Protein AF-A0A7G1IRM9-F1 (afdb_monomer)

Nearest PDB structures (foldseek):
  6zhh-assembly3_C  TM=5.681E-01  e=2.782E-16  Listeria monocytogenes
  6zhh-assembly7_G  TM=5.652E-01  e=3.485E-16  Listeria monocytogenes
  8iww-assembly1_A  TM=5.773E-01  e=1.079E-14  Homo sapiens
  8d3v-assembly1_A  TM=5.792E-01  e=4.184E-13  Homo sapiens
  9gqo-assembly1_A  TM=5.617E-01  e=8.697E-13  Listeria monocytogenes

InterPro domains:
  IPR001757 P-type ATPase [TIGR01494] (33-143)
  IPR008250 P-type ATPase, A domain superfamily [SSF81653] (65-174)
  IPR023298 P-type ATPase, transmembrane domain superfamily [SSF81665] (2-235)
  IPR059000 P-type ATPase, A domain [PF00122] (62-174)

Sequence (256 aa):
MRILRQFHHPLIYVLLAAGLITAGLREYVDSAVIFGVVVVNAIVGFIQESKAEAALEGLRSMVRTQAKVVRGGHEHTVPSEDLVPGDLVLLESGDKVPADLRLVRVTELHVNESALTGESVPVHKDAVALPEATPVADRCNMVYSGTLVTAGHGAGIAVATGAETELGEIHRLVGAAETLMTPLTAKLAWFSKVLTIAILGLAAVTFAAGLLRRQDAVETFTAAIALAVGAIPEACRPPSPSRWLSVWPEWPSAAR

pLDDT: mean 73.99, std 16.75, range [33.25, 95.81]

Mean predicted aligned error: 15.87 Å

Structure (mmCIF, N/CA/C/O backbone):
data_AF-A0A7G1IRM9-F1
#
_entry.id   AF-A0A7G1IRM9-F1
#
loop_
_atom_site.group_PDB
_atom_site.id
_atom_site.type_symbol
_atom_site.label_atom_id
_atom_site.label_alt_id
_atom_site.label_comp_id
_atom_site.label_asym_id
_atom_site.label_entity_id
_atom_site.label_seq_id
_atom_site.pdbx_PDB_ins_code
_atom_site.Cartn_x
_atom_site.Cartn_y
_atom_site.Cartn_z
_atom_site.occupancy
_atom_site.B_iso_or_equiv
_atom_site.auth_seq_id
_atom_site.auth_comp_id
_atom_site.auth_asym_id
_atom_site.auth_atom_id
_atom_site.pdbx_PDB_model_num
ATOM 1 N N . MET A 1 1 ? -1.494 -2.776 -18.550 1.00 35.75 1 MET A N 1
ATOM 2 C CA . MET A 1 1 ? -1.396 -1.722 -19.594 1.00 35.75 1 MET A CA 1
ATOM 3 C C . MET A 1 1 ? -0.164 -0.793 -19.454 1.00 35.75 1 MET A C 1
ATOM 5 O O . MET A 1 1 ? -0.197 0.316 -19.969 1.00 35.75 1 MET A O 1
ATOM 9 N N . ARG A 1 2 ? 0.956 -1.206 -18.825 1.00 42.34 2 ARG A N 1
ATOM 10 C CA . ARG A 1 2 ? 2.195 -0.385 -18.739 1.00 42.34 2 ARG A CA 1
ATOM 11 C C . ARG A 1 2 ? 3.271 -0.736 -19.775 1.00 42.34 2 ARG A C 1
ATOM 13 O O . ARG A 1 2 ? 4.061 0.133 -20.125 1.00 42.34 2 ARG A O 1
ATOM 20 N N . ILE A 1 3 ? 3.208 -1.936 -20.356 1.00 37.03 3 ILE A N 1
ATOM 21 C CA . ILE A 1 3 ? 4.141 -2.425 -21.387 1.00 37.03 3 ILE A CA 1
ATOM 22 C C . ILE A 1 3 ? 4.177 -1.495 -22.623 1.00 37.03 3 ILE A C 1
ATOM 24 O O . ILE A 1 3 ? 5.237 -1.269 -23.193 1.00 37.03 3 ILE A O 1
ATOM 28 N N . LEU A 1 4 ? 3.065 -0.833 -22.981 1.00 33.25 4 LEU A N 1
ATOM 29 C CA . LEU A 1 4 ? 3.032 0.135 -24.096 1.00 33.25 4 LEU A CA 1
ATOM 30 C C . LEU A 1 4 ? 3.745 1.475 -23.802 1.00 33.25 4 LEU A C 1
ATOM 32 O O . LEU A 1 4 ? 4.136 2.176 -24.736 1.00 33.25 4 LEU A O 1
ATOM 36 N N . ARG A 1 5 ? 3.952 1.851 -22.530 1.00 44.72 5 ARG A N 1
ATOM 37 C CA . ARG A 1 5 ? 4.771 3.031 -22.176 1.00 44.72 5 ARG A CA 1
ATOM 38 C C . ARG A 1 5 ? 6.267 2.722 -22.188 1.00 44.72 5 ARG A C 1
ATOM 40 O O . ARG A 1 5 ? 7.056 3.646 -22.329 1.00 44.72 5 ARG A O 1
ATOM 47 N N . GLN A 1 6 ? 6.663 1.455 -22.110 1.00 42.50 6 GLN A N 1
ATOM 48 C CA . GLN A 1 6 ? 8.065 1.056 -22.241 1.00 42.50 6 GLN A CA 1
ATOM 49 C C . GLN A 1 6 ? 8.548 1.135 -23.698 1.00 42.50 6 GLN A C 1
ATOM 51 O O . GLN A 1 6 ? 9.688 1.509 -23.960 1.00 42.50 6 GLN A O 1
ATOM 56 N N . PHE A 1 7 ? 7.631 0.957 -24.654 1.00 40.28 7 PHE A N 1
ATOM 57 C CA . PHE A 1 7 ? 7.843 1.292 -26.065 1.00 40.28 7 PHE A CA 1
ATOM 58 C C . PHE A 1 7 ? 7.933 2.803 -26.343 1.00 40.28 7 PHE A C 1
ATOM 60 O O . PHE A 1 7 ? 8.100 3.175 -27.492 1.00 40.28 7 PHE A O 1
ATOM 67 N N . HIS A 1 8 ? 7.840 3.693 -25.345 1.00 41.00 8 HIS A N 1
ATOM 68 C CA . HIS A 1 8 ? 8.004 5.145 -25.521 1.00 41.00 8 HIS A CA 1
ATOM 69 C C . HIS A 1 8 ? 9.416 5.652 -25.194 1.00 41.00 8 HIS A C 1
ATOM 71 O O . HIS A 1 8 ? 9.577 6.844 -24.940 1.00 41.00 8 HIS A O 1
ATOM 77 N N . HIS A 1 9 ? 10.457 4.811 -25.217 1.00 55.75 9 HIS A N 1
ATOM 78 C CA . HIS A 1 9 ? 11.809 5.358 -25.342 1.00 55.75 9 HIS A CA 1
ATOM 79 C C . HIS A 1 9 ? 12.015 5.774 -26.807 1.00 55.75 9 HIS A C 1
ATOM 81 O O . HIS A 1 9 ? 12.113 4.895 -27.665 1.00 55.75 9 HIS A O 1
ATOM 87 N N . PRO A 1 10 ? 12.109 7.084 -27.126 1.00 54.41 10 PRO A N 1
ATOM 88 C CA . PRO A 1 10 ? 12.275 7.565 -28.505 1.00 54.41 10 PRO A CA 1
ATOM 89 C C . PRO A 1 10 ? 13.481 6.920 -29.202 1.00 54.41 10 PRO A C 1
ATOM 91 O O . PRO A 1 10 ? 13.523 6.783 -30.418 1.00 54.41 10 PRO A O 1
ATOM 94 N N . LEU A 1 11 ? 14.438 6.469 -28.395 1.00 56.62 11 LEU A N 1
ATOM 95 C CA . LEU A 1 11 ? 15.677 5.832 -28.789 1.00 56.62 11 LEU A CA 1
ATOM 96 C C . LEU A 1 11 ? 15.499 4.463 -29.463 1.00 56.62 11 LEU A C 1
ATOM 98 O O . LEU A 1 11 ? 16.193 4.181 -30.433 1.00 56.62 11 LEU A O 1
ATOM 102 N N . ILE A 1 12 ? 14.542 3.640 -29.010 1.00 66.69 12 ILE A N 1
ATOM 103 C CA . ILE A 1 12 ? 14.263 2.339 -29.641 1.00 66.69 12 ILE A CA 1
ATOM 104 C C . ILE A 1 12 ? 13.734 2.556 -31.059 1.00 66.69 12 ILE A C 1
ATOM 106 O O . ILE A 1 12 ? 14.177 1.874 -31.977 1.00 66.69 12 ILE A O 1
ATOM 110 N N . TYR A 1 13 ? 12.854 3.542 -31.261 1.00 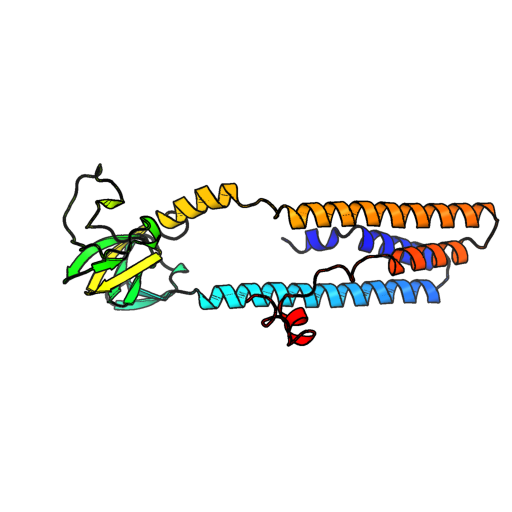64.75 13 TYR A N 1
ATOM 111 C CA . TYR A 1 13 ? 12.361 3.889 -32.596 1.00 64.75 13 TYR A CA 1
ATOM 112 C C . TYR A 1 13 ? 13.461 4.440 -33.500 1.00 64.75 13 TYR A C 1
ATOM 114 O O . TYR A 1 13 ? 13.490 4.097 -34.678 1.00 64.75 13 TYR A O 1
ATOM 122 N N . VAL A 1 14 ? 14.379 5.248 -32.961 1.00 63.47 14 VAL A N 1
ATOM 123 C CA . VAL A 1 14 ? 15.529 5.760 -33.720 1.00 63.47 14 VAL A CA 1
ATOM 124 C C . VAL A 1 14 ? 16.455 4.618 -34.149 1.00 63.47 14 VAL A C 1
ATOM 126 O O . VAL A 1 14 ? 16.832 4.573 -35.317 1.00 63.47 14 VAL A O 1
ATOM 129 N N . LEU A 1 15 ? 16.771 3.660 -33.267 1.00 66.75 15 LEU A N 1
ATOM 130 C CA . LEU A 1 15 ? 17.594 2.501 -33.640 1.00 66.75 15 LEU A CA 1
ATOM 131 C C . LEU A 1 15 ? 16.875 1.537 -34.593 1.00 66.75 15 LEU A C 1
ATOM 133 O O . LEU A 1 15 ? 17.509 1.015 -35.504 1.00 66.75 15 LEU A O 1
ATOM 137 N N . LEU A 1 16 ? 15.570 1.308 -34.423 1.00 70.50 16 LEU A N 1
ATOM 138 C CA . LEU A 1 16 ? 14.778 0.494 -35.354 1.00 70.50 16 LEU A CA 1
ATOM 139 C C . LEU A 1 16 ? 14.727 1.129 -36.746 1.00 70.50 16 LEU A C 1
ATOM 141 O O . LEU A 1 16 ? 14.928 0.435 -37.740 1.00 70.50 16 LEU A O 1
ATOM 145 N N . ALA A 1 17 ? 14.503 2.445 -36.817 1.00 68.00 17 ALA A N 1
ATOM 146 C CA . ALA A 1 17 ? 14.528 3.191 -38.070 1.00 68.00 17 ALA A CA 1
ATOM 147 C C . ALA A 1 17 ? 15.919 3.140 -38.717 1.00 68.00 17 ALA A C 1
ATOM 149 O O . ALA A 1 17 ? 16.023 2.859 -39.908 1.00 68.00 17 ALA A O 1
ATOM 150 N N . ALA A 1 18 ? 16.983 3.332 -37.933 1.00 67.38 18 ALA A N 1
ATOM 151 C CA . ALA A 1 18 ? 18.359 3.208 -38.402 1.00 67.38 18 ALA A CA 1
ATOM 152 C C . ALA A 1 18 ? 18.672 1.806 -38.944 1.00 67.38 18 ALA A C 1
ATOM 154 O O . ALA A 1 18 ? 19.167 1.684 -40.060 1.00 67.38 18 ALA A O 1
ATOM 155 N N . GLY A 1 19 ? 18.314 0.751 -38.208 1.00 69.00 19 GLY A N 1
ATOM 156 C CA . GLY A 1 19 ? 18.512 -0.635 -38.634 1.00 69.00 19 GLY A CA 1
ATOM 157 C C . GLY A 1 19 ? 17.776 -0.973 -39.934 1.00 69.00 19 GLY A C 1
ATOM 158 O O . GLY A 1 19 ? 18.343 -1.659 -40.787 1.00 69.00 19 GLY A O 1
ATOM 159 N N . LEU A 1 20 ? 16.553 -0.452 -40.120 1.00 75.81 20 LEU A N 1
ATOM 160 C CA . LEU A 1 20 ? 15.793 -0.585 -41.371 1.00 75.81 20 LEU A CA 1
ATOM 161 C C . LEU A 1 20 ? 16.452 0.157 -42.543 1.00 75.81 20 LEU A C 1
ATOM 163 O O . LEU A 1 20 ? 16.509 -0.382 -43.648 1.00 75.81 20 LEU A O 1
ATOM 167 N N . ILE A 1 21 ? 16.946 1.377 -42.314 1.00 72.44 21 ILE A N 1
ATOM 168 C CA . ILE A 1 21 ? 17.618 2.185 -43.343 1.00 72.44 21 ILE A CA 1
ATOM 169 C C . ILE A 1 21 ? 18.916 1.495 -43.792 1.00 72.44 21 ILE A C 1
ATOM 171 O O . ILE A 1 21 ? 19.113 1.302 -44.992 1.00 72.44 21 ILE A O 1
ATOM 175 N N . THR A 1 22 ? 19.753 1.035 -42.854 1.00 67.50 22 THR A N 1
ATOM 176 C CA . THR A 1 22 ? 21.006 0.314 -43.151 1.00 67.50 22 THR A CA 1
ATOM 177 C C . THR A 1 22 ? 20.753 -1.031 -43.843 1.00 67.50 22 THR A C 1
ATOM 179 O O . THR A 1 22 ? 21.466 -1.389 -44.779 1.00 67.50 22 THR A O 1
ATOM 182 N N . ALA A 1 23 ? 19.684 -1.751 -43.473 1.00 70.19 23 ALA A N 1
ATOM 183 C CA . ALA A 1 23 ? 19.268 -2.962 -44.187 1.00 70.19 23 ALA A CA 1
ATOM 184 C C . ALA A 1 23 ? 18.885 -2.668 -45.650 1.00 70.19 23 ALA A C 1
ATOM 186 O O . ALA A 1 23 ? 19.238 -3.429 -46.555 1.00 70.19 23 ALA A O 1
ATOM 187 N N . GLY A 1 24 ? 18.194 -1.548 -45.894 1.00 72.06 24 GLY A N 1
ATOM 188 C CA . GLY A 1 24 ? 17.842 -1.079 -47.237 1.00 72.06 24 GLY A CA 1
ATOM 189 C C . GLY A 1 24 ? 19.057 -0.705 -48.095 1.00 72.06 24 GLY A C 1
ATOM 190 O O . GLY A 1 24 ? 19.020 -0.875 -49.312 1.00 72.06 24 GLY A O 1
ATOM 191 N N . LEU A 1 25 ? 20.153 -0.275 -47.462 1.00 71.31 25 LEU A N 1
ATOM 192 C CA . LEU A 1 25 ? 21.438 0.056 -48.095 1.00 71.31 25 LEU A CA 1
ATOM 193 C C . LEU A 1 25 ? 22.302 -1.180 -48.431 1.00 71.31 25 LEU A C 1
ATOM 195 O O . LEU A 1 25 ? 23.394 -1.025 -48.967 1.00 71.31 25 LEU A O 1
ATOM 199 N N . ARG A 1 26 ? 21.806 -2.405 -48.183 1.00 66.62 26 ARG A N 1
ATOM 200 C CA . ARG A 1 26 ? 22.504 -3.697 -48.391 1.00 66.62 26 ARG A CA 1
ATOM 201 C C . ARG A 1 26 ? 23.770 -3.902 -47.548 1.00 66.62 26 ARG A C 1
ATOM 203 O O . ARG A 1 26 ? 24.523 -4.844 -47.793 1.00 66.62 26 ARG A O 1
ATOM 210 N N . GLU A 1 27 ? 23.959 -3.113 -46.498 1.00 67.38 27 GLU A N 1
ATOM 211 C CA . GLU A 1 27 ? 25.002 -3.343 -45.498 1.00 67.38 27 GLU A CA 1
ATOM 212 C C . GLU A 1 27 ? 24.501 -4.296 -44.412 1.00 67.38 27 GLU A C 1
ATOM 214 O O . GLU A 1 27 ? 24.103 -3.918 -43.308 1.00 67.38 27 GLU A O 1
ATOM 219 N N . TYR A 1 28 ? 24.490 -5.584 -44.758 1.00 73.69 28 TYR A N 1
ATOM 220 C CA . TYR A 1 28 ? 23.971 -6.639 -43.887 1.00 73.69 28 TYR A CA 1
ATOM 221 C C . TYR A 1 28 ? 24.755 -6.779 -42.574 1.00 73.69 28 TYR A C 1
ATOM 223 O O . TYR A 1 28 ? 24.170 -7.166 -41.565 1.00 73.69 28 TYR A O 1
ATOM 231 N N . VAL A 1 29 ? 26.053 -6.453 -42.572 1.00 72.31 29 VAL A N 1
ATOM 232 C CA . VAL A 1 29 ? 26.910 -6.538 -41.377 1.00 72.31 29 VAL A CA 1
ATOM 233 C C . VAL A 1 29 ? 26.532 -5.452 -40.368 1.00 72.31 29 VAL A C 1
ATOM 235 O O . VAL A 1 29 ? 26.212 -5.771 -39.225 1.00 72.31 29 VAL A O 1
ATOM 238 N N . ASP A 1 30 ? 26.463 -4.194 -40.798 1.00 63.62 30 ASP A N 1
ATOM 239 C CA . ASP A 1 30 ? 26.144 -3.060 -39.923 1.00 63.62 30 ASP A CA 1
ATOM 240 C C . ASP A 1 30 ? 24.695 -3.113 -39.423 1.00 63.62 30 ASP A C 1
ATOM 242 O O . ASP A 1 30 ? 24.423 -2.876 -38.243 1.00 63.62 30 ASP A O 1
ATOM 246 N N . SER A 1 31 ? 23.756 -3.531 -40.280 1.00 68.94 31 SER A N 1
ATOM 247 C CA . SER A 1 31 ? 22.368 -3.763 -39.868 1.00 68.94 31 SER A CA 1
ATOM 248 C C . SER A 1 31 ? 22.261 -4.870 -38.809 1.00 68.94 31 SER A C 1
ATOM 250 O O . SER A 1 31 ? 21.545 -4.703 -37.818 1.00 68.94 31 SER A O 1
ATOM 252 N N . ALA A 1 32 ? 23.014 -5.968 -38.956 1.00 74.56 32 ALA A N 1
ATOM 253 C CA . ALA A 1 32 ? 23.037 -7.048 -37.970 1.00 74.56 32 ALA A CA 1
ATOM 254 C C . ALA A 1 32 ? 23.608 -6.591 -36.617 1.00 74.56 32 ALA A C 1
ATOM 256 O O . ALA A 1 32 ? 23.077 -6.978 -35.573 1.00 74.56 32 ALA A O 1
ATOM 257 N N . VAL A 1 33 ? 24.634 -5.732 -36.615 1.00 73.44 33 VAL A N 1
ATOM 258 C CA . VAL A 1 33 ? 25.195 -5.147 -35.385 1.00 73.44 33 VAL A CA 1
ATOM 259 C C . VAL A 1 33 ? 24.165 -4.258 -34.682 1.00 73.44 33 VAL A C 1
ATOM 261 O O . VAL A 1 33 ? 23.938 -4.425 -33.482 1.00 73.44 33 VAL A O 1
ATOM 264 N N . ILE A 1 34 ? 23.483 -3.370 -35.414 1.00 71.75 34 ILE A N 1
ATOM 265 C CA . ILE A 1 34 ? 22.449 -2.482 -34.852 1.00 71.75 34 ILE A CA 1
ATOM 266 C C . ILE A 1 34 ? 21.292 -3.299 -34.264 1.00 71.75 34 ILE A C 1
ATOM 268 O O . ILE A 1 34 ? 20.885 -3.066 -33.124 1.00 71.75 34 ILE A O 1
ATOM 272 N N . PHE A 1 35 ? 20.792 -4.297 -34.999 1.00 72.69 35 PHE A N 1
ATOM 273 C CA . PHE A 1 35 ? 19.746 -5.192 -34.498 1.00 72.69 35 PHE A CA 1
ATOM 274 C C . PHE A 1 35 ? 20.196 -5.975 -33.260 1.00 72.69 35 PHE A C 1
ATOM 276 O O . PHE A 1 35 ? 19.425 -6.104 -32.308 1.00 72.69 35 PHE A O 1
ATOM 283 N N . GLY A 1 36 ? 21.444 -6.450 -33.235 1.00 75.75 36 GLY A N 1
ATOM 284 C CA . GLY A 1 36 ? 22.023 -7.131 -32.079 1.00 75.75 36 GLY A CA 1
ATOM 285 C C . GLY A 1 36 ? 22.013 -6.260 -30.823 1.00 75.75 36 GLY A C 1
ATOM 286 O O . GLY A 1 36 ? 21.547 -6.702 -29.772 1.00 75.75 36 GLY A O 1
ATOM 287 N N . VAL A 1 37 ? 22.445 -5.000 -30.935 1.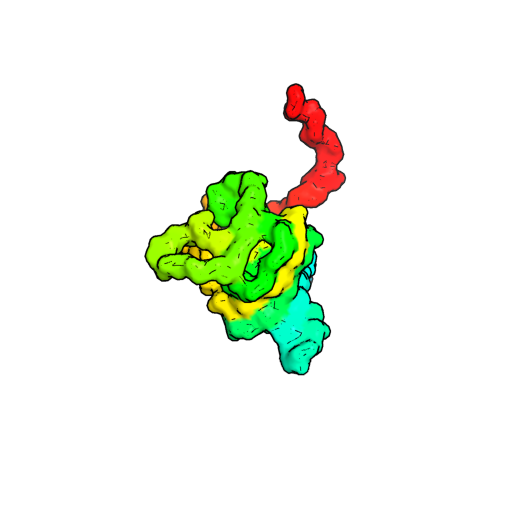00 72.38 37 VAL A N 1
ATOM 288 C CA . VAL A 1 37 ? 22.430 -4.039 -29.819 1.00 72.38 37 VAL A CA 1
ATOM 289 C C . VAL A 1 37 ? 21.004 -3.782 -29.321 1.00 72.38 37 VAL A C 1
ATOM 291 O O . VAL A 1 37 ? 20.772 -3.789 -28.113 1.00 72.38 37 VAL A O 1
ATOM 294 N N . VAL A 1 38 ? 20.030 -3.620 -30.225 1.00 72.38 38 VAL A N 1
ATOM 295 C CA . VAL A 1 38 ? 18.614 -3.433 -29.853 1.00 72.38 38 VAL A CA 1
ATOM 296 C C . VAL A 1 38 ? 18.081 -4.630 -29.070 1.00 72.38 38 VAL A C 1
ATOM 298 O O . VAL A 1 38 ? 17.439 -4.446 -28.037 1.00 72.38 38 VAL A O 1
ATOM 301 N N . VAL A 1 39 ? 18.361 -5.852 -29.528 1.00 75.31 39 VAL A N 1
ATOM 302 C CA . VAL A 1 39 ? 17.910 -7.078 -28.856 1.00 75.31 39 VAL A CA 1
ATOM 303 C C . VAL A 1 39 ? 18.543 -7.210 -27.472 1.00 75.31 39 VAL A C 1
ATOM 305 O O . VAL A 1 39 ? 17.832 -7.475 -26.503 1.00 75.31 39 VAL A O 1
ATOM 308 N N . VAL A 1 40 ? 19.852 -6.972 -27.347 1.00 75.25 40 VAL A N 1
ATOM 309 C CA . VAL A 1 40 ? 20.545 -7.013 -26.051 1.00 75.25 40 VAL A CA 1
ATOM 310 C C . VAL A 1 40 ? 19.963 -5.974 -25.091 1.00 75.25 40 VAL A C 1
ATOM 312 O O . VAL A 1 40 ? 19.620 -6.321 -23.960 1.00 75.25 40 VAL A O 1
ATOM 315 N N . ASN A 1 41 ? 19.768 -4.732 -25.542 1.00 68.94 41 ASN A N 1
ATOM 316 C CA . ASN A 1 41 ? 19.179 -3.677 -24.715 1.00 68.94 41 ASN A CA 1
ATOM 317 C C . ASN A 1 41 ? 17.734 -3.993 -24.310 1.00 68.94 41 ASN A C 1
ATOM 319 O O . ASN A 1 41 ? 17.358 -3.744 -23.166 1.00 68.94 41 ASN A O 1
ATOM 323 N N . ALA A 1 42 ? 16.934 -4.591 -25.197 1.00 67.75 42 ALA A N 1
ATOM 324 C CA . ALA A 1 42 ? 15.575 -5.019 -24.876 1.00 67.75 42 ALA A CA 1
ATOM 325 C C . ALA A 1 42 ? 15.558 -6.114 -23.796 1.00 67.75 42 ALA A C 1
ATOM 327 O O . ALA A 1 42 ? 14.782 -6.025 -22.845 1.00 67.75 42 ALA A O 1
ATOM 328 N N . ILE A 1 43 ? 16.443 -7.112 -23.897 1.00 71.50 43 ILE A N 1
ATOM 329 C CA . ILE A 1 43 ? 16.569 -8.192 -22.906 1.00 71.50 43 ILE A CA 1
ATOM 330 C C . ILE A 1 43 ? 17.029 -7.635 -21.556 1.00 71.50 43 ILE A C 1
ATOM 332 O O . ILE A 1 43 ? 16.433 -7.931 -20.520 1.00 71.50 43 ILE A O 1
ATOM 336 N N . VAL A 1 44 ? 18.075 -6.805 -21.555 1.00 67.75 44 VAL A N 1
ATOM 337 C CA . VAL A 1 44 ? 18.593 -6.167 -20.338 1.00 67.75 44 VAL A CA 1
ATOM 338 C C . VAL A 1 44 ? 17.524 -5.279 -19.700 1.00 67.75 44 VAL A C 1
ATOM 340 O O . VAL A 1 44 ? 17.327 -5.349 -18.486 1.00 67.75 44 VAL A O 1
ATOM 343 N N . GLY A 1 45 ? 16.798 -4.498 -20.503 1.00 66.25 45 GLY A N 1
ATOM 344 C CA . GLY A 1 45 ? 15.682 -3.668 -20.052 1.00 66.25 45 GLY A CA 1
ATOM 345 C C . GLY A 1 45 ? 14.569 -4.491 -19.407 1.00 66.25 45 GLY A C 1
ATOM 346 O O . GLY A 1 45 ? 14.149 -4.177 -18.295 1.00 66.25 45 GLY A O 1
ATOM 347 N N . PHE A 1 46 ? 14.163 -5.590 -20.047 1.00 68.31 46 PHE A N 1
ATOM 348 C CA . PHE A 1 46 ? 13.146 -6.502 -19.522 1.00 68.31 46 PHE A CA 1
ATOM 349 C C . PHE A 1 46 ? 13.560 -7.116 -18.176 1.00 68.31 46 PHE A C 1
ATOM 351 O O . PHE A 1 46 ? 12.803 -7.062 -17.209 1.00 68.31 46 PHE A O 1
ATOM 358 N N . ILE A 1 47 ? 14.794 -7.623 -18.068 1.00 68.62 47 ILE A N 1
ATOM 359 C CA . ILE A 1 47 ? 15.309 -8.213 -16.820 1.00 68.62 47 ILE A CA 1
ATOM 360 C C . ILE A 1 47 ? 15.389 -7.166 -15.697 1.00 68.62 47 ILE A C 1
ATOM 362 O O . ILE A 1 47 ? 15.117 -7.484 -14.536 1.00 68.62 47 ILE A O 1
ATOM 366 N N . GLN A 1 48 ? 15.784 -5.928 -16.010 1.00 61.28 48 GLN A N 1
ATOM 367 C CA . GLN A 1 48 ? 15.845 -4.844 -15.024 1.00 61.28 48 GLN A CA 1
ATOM 368 C C . GLN A 1 48 ? 14.453 -4.460 -14.505 1.00 61.28 48 GLN A C 1
ATOM 370 O O . GLN A 1 48 ? 14.307 -4.220 -13.307 1.00 61.28 48 GLN A O 1
ATOM 375 N N . GLU A 1 49 ? 13.441 -4.445 -15.374 1.00 64.06 49 GLU A N 1
ATOM 376 C CA . GLU A 1 49 ? 12.058 -4.130 -14.999 1.00 64.06 49 GLU A CA 1
ATOM 377 C C . GLU A 1 49 ? 11.465 -5.208 -14.087 1.00 64.06 49 GLU A C 1
ATOM 379 O O . GLU A 1 49 ? 10.980 -4.901 -12.998 1.00 64.06 49 GLU A O 1
ATOM 384 N N . SER A 1 50 ? 11.593 -6.485 -14.467 1.00 65.38 50 SER A N 1
ATOM 385 C CA . SER A 1 50 ? 11.045 -7.595 -13.679 1.00 65.38 50 SER A CA 1
ATOM 386 C C . SER A 1 50 ? 11.650 -7.672 -12.276 1.00 65.38 50 SER A C 1
ATOM 388 O O . SER A 1 50 ? 10.961 -8.016 -11.319 1.00 65.38 50 SER A O 1
ATOM 390 N N . LYS A 1 51 ? 12.932 -7.313 -12.116 1.00 64.31 51 LYS A N 1
ATOM 391 C CA . LYS A 1 51 ? 13.575 -7.240 -10.794 1.00 64.31 51 LYS A CA 1
ATOM 392 C C . LYS A 1 51 ? 13.023 -6.103 -9.935 1.00 64.31 51 LYS A C 1
ATOM 394 O O . LYS A 1 51 ? 12.883 -6.283 -8.728 1.00 64.31 51 LYS A O 1
ATOM 399 N N . ALA A 1 52 ? 12.719 -4.953 -10.537 1.00 58.19 52 ALA A N 1
ATOM 400 C CA . ALA A 1 52 ? 12.120 -3.830 -9.823 1.00 58.19 52 ALA A CA 1
ATOM 401 C C . ALA A 1 52 ? 10.692 -4.163 -9.361 1.00 58.19 52 ALA A C 1
ATOM 403 O O . ALA A 1 52 ? 10.346 -3.893 -8.212 1.00 58.19 52 ALA A O 1
ATOM 404 N N . GLU A 1 53 ? 9.894 -4.811 -10.214 1.00 66.50 53 GLU A N 1
ATOM 405 C CA . GLU A 1 53 ? 8.551 -5.277 -9.848 1.00 66.50 53 GLU A CA 1
ATOM 406 C C . GLU A 1 53 ? 8.592 -6.358 -8.758 1.00 66.50 53 GLU A C 1
ATOM 408 O O . GLU A 1 53 ? 7.866 -6.251 -7.772 1.00 66.50 53 GLU A O 1
ATOM 413 N N . ALA A 1 54 ? 9.490 -7.343 -8.863 1.00 66.19 54 ALA A N 1
ATOM 414 C CA . ALA A 1 54 ? 9.635 -8.393 -7.852 1.00 66.19 54 ALA A CA 1
ATOM 415 C C . ALA A 1 54 ? 10.059 -7.843 -6.477 1.00 66.19 54 ALA A C 1
ATOM 417 O O . ALA A 1 54 ? 9.579 -8.314 -5.447 1.00 66.19 54 ALA A O 1
ATOM 418 N N . ALA A 1 55 ? 10.927 -6.826 -6.446 1.00 57.81 55 ALA A N 1
ATOM 419 C CA . ALA A 1 55 ? 11.320 -6.167 -5.202 1.00 57.81 55 ALA A CA 1
ATOM 420 C C . ALA A 1 55 ? 10.145 -5.414 -4.552 1.00 57.81 55 ALA A C 1
ATOM 422 O O . ALA A 1 55 ? 9.979 -5.464 -3.333 1.00 57.81 55 ALA A O 1
ATOM 423 N N . LEU A 1 56 ? 9.308 -4.752 -5.357 1.00 62.81 56 LEU A N 1
ATOM 424 C CA . LEU A 1 56 ? 8.100 -4.078 -4.876 1.00 62.81 56 LEU A CA 1
ATOM 425 C C . LEU A 1 56 ? 7.052 -5.072 -4.363 1.00 62.81 56 LEU A C 1
ATOM 427 O O . LEU A 1 56 ? 6.422 -4.818 -3.338 1.00 62.81 56 LEU A O 1
ATOM 431 N N . GLU A 1 57 ? 6.888 -6.213 -5.030 1.00 65.12 57 GLU A N 1
ATOM 432 C CA . GLU A 1 57 ? 5.948 -7.251 -4.602 1.00 65.12 57 GLU A CA 1
ATOM 433 C C . GLU A 1 57 ? 6.417 -7.960 -3.320 1.00 65.12 57 GLU A C 1
ATOM 435 O O . GLU A 1 57 ? 5.621 -8.202 -2.415 1.00 65.12 57 GLU A O 1
ATOM 440 N N . GLY A 1 58 ? 7.725 -8.204 -3.175 1.00 56.84 58 GLY A N 1
ATOM 441 C CA . GLY A 1 58 ? 8.312 -8.722 -1.934 1.00 56.84 58 GLY A CA 1
ATOM 442 C C . GLY A 1 58 ? 8.150 -7.770 -0.743 1.00 56.84 58 GLY A C 1
ATOM 443 O O . GLY A 1 58 ? 7.919 -8.210 0.379 1.00 56.84 58 GLY A O 1
ATOM 444 N N . LEU A 1 59 ? 8.206 -6.455 -0.978 1.00 55.50 59 LEU A N 1
ATOM 445 C CA . LEU A 1 59 ? 7.884 -5.460 0.049 1.00 55.50 59 LEU A CA 1
ATOM 446 C C . LEU A 1 59 ? 6.395 -5.485 0.422 1.00 55.50 59 LEU A C 1
ATOM 448 O O . LEU A 1 59 ? 6.066 -5.377 1.599 1.00 55.50 59 LEU A O 1
ATOM 452 N N . ARG A 1 60 ? 5.494 -5.667 -0.551 1.00 54.91 60 ARG A N 1
ATOM 453 C CA . ARG A 1 60 ? 4.043 -5.763 -0.307 1.00 54.91 60 ARG A CA 1
ATOM 454 C C . ARG A 1 60 ? 3.654 -7.013 0.475 1.00 54.91 60 ARG A C 1
ATOM 456 O O . ARG A 1 60 ? 2.807 -6.932 1.361 1.00 54.91 60 ARG A O 1
ATOM 463 N N . SER A 1 61 ? 4.268 -8.158 0.182 1.00 49.66 61 SER A N 1
ATOM 464 C CA . SER A 1 61 ? 3.945 -9.421 0.857 1.00 49.66 61 SER A CA 1
ATOM 465 C C . SER A 1 61 ? 4.353 -9.431 2.334 1.00 49.66 61 SER A C 1
ATOM 467 O O . SER A 1 61 ? 3.649 -10.031 3.142 1.00 49.66 61 SER A O 1
ATOM 469 N N . MET A 1 62 ? 5.403 -8.691 2.714 1.00 47.22 62 MET A N 1
ATOM 470 C CA . MET A 1 62 ? 5.801 -8.498 4.118 1.00 47.22 62 MET A CA 1
ATOM 471 C C . MET A 1 62 ? 4.817 -7.642 4.940 1.00 47.22 62 MET A C 1
ATOM 473 O O . MET A 1 62 ? 4.929 -7.605 6.162 1.00 47.22 62 MET A O 1
ATOM 477 N N . VAL A 1 63 ? 3.850 -6.971 4.301 1.00 53.53 63 VAL A N 1
ATOM 478 C CA . VAL A 1 63 ? 2.846 -6.102 4.953 1.00 53.53 63 VAL A CA 1
ATOM 479 C C . VAL A 1 63 ? 1.453 -6.756 4.975 1.00 53.53 63 VAL A C 1
ATOM 481 O O . VAL A 1 63 ? 0.476 -6.138 5.393 1.00 53.53 63 VAL A O 1
ATOM 484 N N . ARG A 1 64 ? 1.324 -8.023 4.551 1.00 58.09 64 ARG A N 1
ATOM 485 C CA . ARG A 1 64 ? 0.044 -8.746 4.604 1.00 58.09 64 ARG A CA 1
ATOM 486 C C . ARG A 1 64 ? -0.321 -9.083 6.050 1.00 58.09 64 ARG A C 1
ATOM 488 O O . ARG A 1 64 ? 0.095 -10.105 6.590 1.00 58.09 64 ARG A O 1
ATOM 495 N N . THR A 1 65 ? -1.128 -8.221 6.655 1.00 73.62 65 THR A N 1
ATOM 496 C CA . THR A 1 65 ? -1.816 -8.505 7.914 1.00 73.62 65 THR A CA 1
ATOM 497 C C . THR A 1 65 ? -2.817 -9.650 7.688 1.00 73.62 65 THR A C 1
ATOM 499 O O . THR A 1 65 ? -3.437 -9.765 6.625 1.00 73.62 65 THR A O 1
ATOM 502 N N . GLN A 1 66 ? -2.921 -10.551 8.662 1.00 85.06 66 GLN A N 1
ATOM 503 C CA . GLN A 1 66 ? -3.929 -11.612 8.705 1.00 85.06 66 GLN A CA 1
ATOM 504 C C . GLN A 1 66 ? -5.038 -11.174 9.659 1.00 85.06 66 GLN A C 1
ATOM 506 O O . GLN A 1 66 ? -4.764 -10.491 10.643 1.00 85.06 66 GLN A O 1
ATOM 511 N N . ALA A 1 67 ? -6.274 -11.572 9.384 1.00 89.94 67 ALA A N 1
ATOM 512 C CA . ALA A 1 67 ? -7.419 -11.270 10.228 1.00 89.94 67 ALA A CA 1
ATOM 513 C C . ALA A 1 67 ? -8.191 -12.542 10.568 1.00 89.94 67 ALA A C 1
ATOM 515 O O . ALA A 1 67 ? -8.439 -13.383 9.702 1.00 89.94 67 ALA A O 1
ATOM 516 N N . LYS A 1 68 ? -8.602 -12.665 11.829 1.00 93.19 68 LYS A N 1
ATOM 517 C CA . LYS A 1 68 ? -9.507 -13.723 12.280 1.00 93.19 68 LYS A CA 1
ATOM 518 C C . LYS A 1 68 ? -10.943 -13.240 12.115 1.00 93.19 68 LYS A C 1
ATOM 520 O O . LYS A 1 68 ? -11.321 -12.222 12.691 1.00 93.19 68 LYS A O 1
ATOM 525 N N . VAL A 1 69 ? -11.741 -13.957 11.333 1.00 94.94 69 VAL A N 1
ATOM 526 C CA . VAL A 1 69 ? -13.148 -13.632 11.067 1.00 94.94 69 VAL A CA 1
ATOM 527 C C . VAL A 1 69 ? -14.049 -14.824 11.349 1.00 94.94 69 VAL A C 1
ATOM 529 O O . VAL A 1 69 ? -13.640 -15.973 11.203 1.00 94.94 69 VAL A O 1
ATOM 532 N N . VAL A 1 70 ? -15.298 -14.564 11.719 1.00 93.19 70 VAL A N 1
ATOM 533 C CA . VAL A 1 70 ? -16.321 -15.595 11.904 1.00 93.19 70 VAL A CA 1
ATOM 534 C C . VAL A 1 70 ? -17.298 -15.529 10.738 1.00 93.19 70 VAL A C 1
ATOM 536 O O . VAL A 1 70 ? -18.065 -14.576 10.609 1.00 93.19 70 VAL A O 1
ATOM 539 N N . ARG A 1 71 ? -17.293 -16.560 9.890 1.00 92.56 71 ARG A N 1
ATOM 540 C CA . ARG A 1 71 ? -18.207 -16.704 8.746 1.00 92.56 71 ARG A CA 1
ATOM 541 C C . ARG A 1 71 ? -18.905 -18.057 8.849 1.00 92.56 71 ARG A C 1
ATOM 543 O O . ARG A 1 71 ? -18.270 -19.069 9.117 1.00 92.56 71 ARG A O 1
ATOM 550 N N . GLY A 1 72 ? -20.231 -18.084 8.705 1.00 87.06 72 GLY A N 1
ATOM 551 C CA . GLY A 1 72 ? -21.005 -19.330 8.831 1.00 87.06 72 GLY A CA 1
ATOM 552 C C . GLY A 1 72 ? -20.907 -20.012 10.207 1.00 87.06 72 GLY A C 1
ATOM 553 O O . GLY A 1 72 ? -21.099 -21.219 10.296 1.00 87.06 72 GLY A O 1
ATOM 554 N N . GLY A 1 73 ? -20.586 -19.259 11.267 1.00 89.38 73 GLY A N 1
ATOM 555 C CA . GLY A 1 73 ? -20.440 -19.778 12.634 1.00 89.38 73 GLY A CA 1
ATOM 556 C C . GLY A 1 73 ? -19.084 -20.418 12.953 1.00 89.38 73 GLY A C 1
ATOM 557 O O . GLY A 1 73 ? -18.891 -20.864 14.081 1.00 89.38 73 GLY A O 1
ATOM 558 N N . HIS A 1 74 ? -18.145 -20.435 12.005 1.00 91.50 74 HIS A N 1
ATOM 559 C CA . HIS A 1 74 ? -16.793 -20.954 12.200 1.00 91.50 74 HIS A CA 1
ATOM 560 C C . HIS A 1 74 ? -15.745 -19.845 12.087 1.00 91.50 74 HIS A C 1
ATOM 562 O O . HIS A 1 74 ? -15.924 -18.876 11.346 1.00 91.50 74 HIS A O 1
ATOM 568 N N . GLU A 1 75 ? -14.653 -19.993 12.837 1.00 92.81 75 GLU A N 1
ATOM 569 C CA . GLU A 1 75 ? -13.497 -19.102 12.766 1.00 92.81 75 GLU A CA 1
ATOM 570 C C . GLU A 1 75 ? -12.644 -19.421 11.535 1.00 92.81 75 GLU A C 1
ATOM 572 O O . GLU A 1 75 ? -12.294 -20.573 11.271 1.00 92.81 75 GLU A O 1
ATOM 577 N N . HIS A 1 76 ? -12.290 -18.378 10.794 1.00 92.19 76 HIS A N 1
ATOM 578 C CA . HIS A 1 76 ? -11.440 -18.427 9.617 1.00 92.19 76 HIS A CA 1
ATOM 579 C C . HIS A 1 76 ? -10.348 -17.366 9.734 1.00 92.19 76 HIS A C 1
ATOM 581 O O . HIS A 1 76 ? -10.624 -16.217 10.073 1.00 92.19 76 HIS A O 1
ATOM 587 N N . THR A 1 77 ? -9.115 -17.727 9.390 1.00 91.56 77 THR A N 1
ATOM 588 C CA . THR A 1 77 ? -8.039 -16.750 9.195 1.00 91.56 77 THR A CA 1
ATOM 589 C C . THR A 1 77 ? -7.993 -16.384 7.721 1.00 91.56 77 THR A C 1
ATOM 591 O O . THR A 1 77 ? -7.749 -17.250 6.879 1.00 91.56 77 THR A O 1
ATOM 594 N N . VAL A 1 78 ? -8.255 -15.118 7.410 1.00 90.75 78 VAL A N 1
ATOM 595 C CA . VAL A 1 78 ? -8.255 -14.591 6.043 1.00 90.75 78 VAL A CA 1
ATOM 596 C C . VAL A 1 78 ? -7.244 -13.449 5.910 1.00 90.75 78 VAL A C 1
ATOM 598 O O . VAL A 1 78 ? -6.997 -12.724 6.880 1.00 90.75 78 VAL A O 1
ATOM 601 N N . PRO A 1 79 ? -6.655 -13.250 4.721 1.00 89.12 79 PRO A N 1
ATOM 602 C CA . PRO A 1 79 ? -5.888 -12.045 4.426 1.00 89.12 79 PRO A CA 1
ATOM 603 C C . PRO A 1 79 ? -6.714 -10.780 4.689 1.00 89.12 79 PRO A C 1
ATOM 605 O O . PRO A 1 79 ? -7.906 -10.745 4.385 1.00 89.12 79 PRO A O 1
ATOM 608 N N . SER A 1 80 ? -6.088 -9.711 5.197 1.00 85.88 80 SER A N 1
ATOM 609 C CA . SER A 1 80 ? -6.803 -8.450 5.463 1.00 85.88 80 SER A CA 1
ATOM 610 C C . SER A 1 80 ? -7.464 -7.826 4.222 1.00 85.88 80 SER A C 1
ATOM 612 O O . SER A 1 80 ? -8.421 -7.071 4.347 1.00 85.88 80 SER A O 1
ATOM 614 N N . GLU A 1 81 ? -6.961 -8.152 3.028 1.00 85.12 81 GLU A N 1
ATOM 615 C CA . GLU A 1 81 ? -7.498 -7.717 1.730 1.00 85.12 81 GLU A CA 1
ATOM 616 C C . GLU A 1 81 ? -8.837 -8.377 1.354 1.00 85.12 81 GLU A C 1
ATOM 618 O O . GLU A 1 81 ? -9.591 -7.801 0.575 1.00 85.12 81 GLU A O 1
ATOM 623 N N . ASP A 1 82 ? -9.160 -9.530 1.946 1.00 88.81 82 ASP A N 1
ATOM 624 C CA . ASP A 1 82 ? -10.386 -10.290 1.665 1.00 88.81 82 ASP A CA 1
ATOM 625 C C . ASP A 1 82 ? -11.529 -9.966 2.649 1.00 88.81 82 ASP A C 1
ATOM 627 O O . ASP A 1 82 ? -12.580 -10.624 2.633 1.00 88.81 82 ASP A O 1
ATOM 631 N N . LEU A 1 83 ? -11.334 -8.980 3.538 1.00 90.56 83 LEU A N 1
ATOM 632 C CA . LEU A 1 83 ? -12.400 -8.488 4.410 1.00 90.56 83 LEU A CA 1
ATOM 633 C C . LEU A 1 83 ? -13.400 -7.641 3.641 1.00 90.56 83 LEU A C 1
ATOM 635 O O . LEU A 1 83 ? -13.046 -6.737 2.879 1.00 90.56 83 LEU A O 1
ATOM 639 N N . VAL A 1 84 ? -14.667 -7.871 3.955 1.00 92.44 84 VAL A N 1
ATOM 640 C CA . VAL A 1 84 ? -15.785 -7.087 3.447 1.00 92.44 84 VAL A CA 1
ATOM 641 C C . VAL A 1 84 ? -16.567 -6.464 4.603 1.00 92.44 84 VAL A C 1
ATOM 643 O O . VAL A 1 84 ? -16.613 -7.034 5.699 1.00 92.44 84 VAL A O 1
ATOM 646 N N . PRO A 1 85 ? -17.208 -5.299 4.391 1.00 94.00 85 PRO A N 1
ATOM 647 C CA . PRO A 1 85 ? -18.144 -4.757 5.367 1.00 94.00 85 PRO A CA 1
ATOM 648 C C . PRO A 1 85 ? -19.214 -5.794 5.736 1.00 94.00 85 PRO A C 1
ATOM 650 O O . PRO A 1 85 ? -19.787 -6.448 4.864 1.00 94.00 85 PRO A O 1
ATOM 653 N N . GLY A 1 86 ? -19.475 -5.948 7.032 1.00 92.31 86 GLY A N 1
ATOM 654 C CA . GLY A 1 86 ? -20.375 -6.957 7.591 1.00 92.31 86 GLY A CA 1
ATOM 655 C C . GLY A 1 86 ? -19.680 -8.194 8.167 1.00 92.31 86 GLY A C 1
ATOM 656 O O . GLY A 1 86 ? -20.327 -8.947 8.894 1.00 92.31 86 GLY A O 1
ATOM 657 N N . ASP A 1 87 ? -18.385 -8.400 7.915 1.00 93.38 87 ASP A N 1
ATOM 658 C CA . ASP A 1 87 ? -17.641 -9.488 8.554 1.00 93.38 87 ASP A CA 1
ATOM 659 C C . ASP A 1 87 ? -17.519 -9.277 10.069 1.00 93.38 87 ASP A C 1
ATOM 661 O O . ASP A 1 87 ? -17.197 -8.181 10.531 1.00 93.38 87 ASP A O 1
ATOM 665 N N . LEU A 1 88 ? -17.719 -10.346 10.847 1.00 94.88 88 LEU A N 1
ATOM 666 C CA . LEU A 1 88 ? -17.416 -10.354 12.276 1.00 94.88 88 LEU A CA 1
ATOM 667 C C . LEU A 1 88 ? -15.936 -10.683 12.468 1.00 94.88 88 LEU A C 1
ATOM 669 O O . LEU A 1 88 ? -15.516 -11.810 12.223 1.00 94.88 88 LEU A O 1
ATOM 673 N N . VAL A 1 89 ? -15.160 -9.709 12.921 1.00 95.38 89 VAL A N 1
ATOM 674 C CA . VAL A 1 89 ? -13.715 -9.806 13.130 1.00 95.38 89 VAL A CA 1
ATOM 675 C C . VAL A 1 89 ? -13.424 -9.990 14.615 1.00 95.38 89 VAL A C 1
ATOM 677 O O . VAL A 1 89 ? -13.994 -9.294 15.460 1.00 95.38 89 VAL A O 1
ATOM 680 N N . LEU A 1 90 ? -12.534 -10.924 14.928 1.00 94.56 90 LEU A N 1
ATOM 681 C CA . LEU A 1 90 ? -12.025 -11.170 16.272 1.00 94.56 90 LEU A CA 1
ATOM 682 C C . LEU A 1 90 ? -10.702 -10.427 16.450 1.00 94.56 90 LEU A C 1
ATOM 684 O O . LEU A 1 90 ? -9.852 -10.450 15.562 1.00 94.56 90 LEU A O 1
ATOM 688 N N . LEU A 1 91 ? -10.553 -9.770 17.595 1.00 94.44 91 LEU A N 1
ATOM 689 C CA . LEU A 1 91 ? -9.373 -9.001 17.962 1.00 94.44 91 LEU A CA 1
ATOM 690 C C . LEU A 1 91 ? -8.763 -9.555 19.241 1.00 94.44 91 LEU A C 1
ATOM 692 O O . LEU A 1 91 ? -9.465 -9.729 20.244 1.00 94.44 91 LEU A O 1
ATOM 696 N N . GLU A 1 92 ? -7.451 -9.744 19.222 1.00 93.12 92 GLU A N 1
ATOM 697 C CA . GLU A 1 92 ? -6.667 -10.159 20.376 1.00 93.12 92 GLU A CA 1
ATOM 698 C C . GLU A 1 92 ? -5.520 -9.180 20.647 1.00 93.12 92 GLU A C 1
ATOM 700 O O . GLU A 1 92 ? -5.122 -8.377 19.801 1.00 93.12 92 GLU A O 1
ATOM 705 N N . SER A 1 93 ? -4.977 -9.231 21.860 1.00 91.38 93 SER A N 1
ATOM 706 C CA . SER A 1 93 ? -3.831 -8.407 22.235 1.00 91.38 93 SER A CA 1
ATOM 707 C C . SER A 1 93 ? -2.628 -8.686 21.330 1.00 91.38 93 SER A C 1
ATOM 709 O O . SER A 1 93 ? -2.192 -9.827 21.197 1.00 91.38 93 SER A O 1
ATOM 711 N N . GLY A 1 94 ? -2.039 -7.628 20.771 1.00 86.94 94 GLY A N 1
ATOM 712 C CA . GLY A 1 94 ? -0.945 -7.707 19.802 1.00 86.94 94 GLY A CA 1
ATOM 713 C C . GLY A 1 94 ? -1.400 -7.684 18.343 1.00 86.94 94 GLY A C 1
ATOM 714 O O . GLY A 1 94 ? -0.558 -7.486 17.464 1.00 86.94 94 GLY A O 1
ATOM 715 N N . ASP A 1 95 ? -2.701 -7.813 18.072 1.00 89.12 95 ASP A N 1
ATOM 716 C CA . ASP A 1 95 ? -3.217 -7.731 16.711 1.00 89.12 95 ASP A CA 1
ATOM 717 C C . ASP A 1 95 ? -3.213 -6.291 16.197 1.00 89.12 95 ASP A C 1
ATOM 719 O O . ASP A 1 95 ? -3.573 -5.330 16.887 1.00 89.12 95 ASP A O 1
ATOM 723 N N . LYS A 1 96 ? -2.847 -6.150 14.923 1.00 90.62 96 LYS A N 1
ATOM 724 C CA . LYS A 1 96 ? -3.078 -4.924 14.167 1.00 90.62 96 LYS A CA 1
ATOM 725 C C . LYS A 1 96 ? -4.485 -4.966 13.591 1.00 90.62 96 LYS A C 1
ATOM 727 O O . LYS A 1 96 ? -4.837 -5.907 12.882 1.00 90.62 96 LYS A O 1
ATOM 732 N N . VAL A 1 97 ? -5.271 -3.932 13.859 1.00 92.44 97 VAL A N 1
ATOM 733 C CA . VAL A 1 97 ? -6.665 -3.865 13.423 1.00 92.44 97 VAL A CA 1
ATOM 734 C C . VAL A 1 97 ? -6.714 -3.775 11.883 1.00 92.44 97 VAL A C 1
ATOM 736 O O . VAL A 1 97 ? -6.117 -2.856 11.310 1.00 92.44 97 VAL A O 1
ATOM 739 N N . PRO A 1 98 ? -7.379 -4.718 11.184 1.00 90.88 98 PRO A N 1
ATOM 740 C CA . PRO A 1 98 ? -7.301 -4.824 9.723 1.00 90.88 98 PRO A CA 1
ATOM 741 C C . PRO A 1 98 ? -8.224 -3.843 8.980 1.00 90.88 98 PRO A C 1
ATOM 743 O O . PRO A 1 98 ? -7.938 -3.452 7.850 1.00 90.88 98 PRO A O 1
ATOM 746 N N . ALA A 1 99 ? -9.321 -3.428 9.606 1.00 92.88 99 ALA A N 1
ATOM 747 C CA . ALA A 1 99 ? -10.396 -2.625 9.025 1.00 92.88 99 ALA A CA 1
ATOM 748 C C . ALA A 1 99 ? -11.034 -1.751 10.112 1.00 92.88 99 ALA A C 1
ATOM 750 O O . ALA A 1 99 ? -10.760 -1.961 11.289 1.00 92.88 99 ALA A O 1
ATOM 751 N N . ASP A 1 100 ? -11.897 -0.806 9.751 1.00 94.56 100 ASP A N 1
ATOM 752 C CA . ASP A 1 100 ? -12.651 -0.067 10.765 1.00 94.56 100 ASP A CA 1
ATOM 753 C C . ASP A 1 100 ? -13.794 -0.950 11.260 1.00 94.56 100 ASP A C 1
ATOM 755 O O . ASP A 1 100 ? -14.624 -1.409 10.467 1.00 94.56 100 ASP A O 1
ATOM 759 N N . LEU A 1 101 ? -13.827 -1.218 12.566 1.00 95.12 101 LEU A N 1
ATOM 760 C CA . LEU A 1 101 ? -14.777 -2.145 13.169 1.00 95.12 101 LEU A CA 1
ATOM 761 C C . LEU A 1 101 ? -15.642 -1.451 14.212 1.00 95.12 101 LEU A C 1
ATOM 763 O O . LEU A 1 101 ? -15.161 -0.728 15.088 1.00 95.12 101 LEU A O 1
ATOM 767 N N . ARG A 1 102 ? -16.931 -1.776 14.163 1.00 95.38 102 ARG A N 1
ATOM 768 C CA . ARG A 1 102 ? -17.900 -1.484 15.208 1.00 95.38 102 ARG A CA 1
ATOM 769 C C . ARG A 1 102 ? -17.864 -2.584 16.254 1.00 95.38 102 ARG A C 1
ATOM 771 O O . ARG A 1 102 ? -18.229 -3.720 15.958 1.00 95.38 102 ARG A O 1
ATOM 778 N N . LEU A 1 103 ? -17.474 -2.259 17.481 1.00 95.50 103 LEU A N 1
ATOM 779 C CA . LEU A 1 103 ? -17.380 -3.245 18.554 1.00 95.50 103 LEU A CA 1
ATOM 780 C C . LEU A 1 103 ? -18.766 -3.765 18.949 1.00 95.50 103 LEU A C 1
ATOM 782 O O . LEU A 1 103 ? -19.701 -2.994 19.164 1.00 95.50 103 LEU A O 1
ATOM 786 N N . VAL A 1 104 ? -18.873 -5.089 19.054 1.00 94.00 104 VAL A N 1
ATOM 787 C CA . VAL A 1 104 ? -20.076 -5.803 19.516 1.00 94.00 104 VAL A CA 1
ATOM 788 C C . VAL A 1 104 ? -19.824 -6.567 20.810 1.00 94.00 104 VAL A C 1
ATOM 790 O O . VAL A 1 104 ? -20.748 -6.801 21.583 1.00 94.00 104 VAL A O 1
ATOM 793 N N . ARG A 1 105 ? -18.568 -6.942 21.070 1.00 91.88 105 ARG A N 1
ATOM 794 C CA . ARG A 1 105 ? -18.141 -7.578 22.314 1.00 91.88 105 ARG A CA 1
ATOM 795 C C . ARG A 1 105 ? -16.763 -7.069 22.693 1.00 91.88 105 ARG A C 1
ATOM 797 O O . ARG A 1 105 ? -15.878 -6.999 21.848 1.00 91.88 105 ARG A O 1
ATOM 804 N N . VAL A 1 106 ? -16.585 -6.745 23.966 1.00 93.75 106 VAL A N 1
ATOM 805 C CA . VAL A 1 106 ? -15.342 -6.185 24.492 1.00 93.75 106 VAL A CA 1
ATOM 806 C C . VAL A 1 106 ? -15.030 -6.820 25.840 1.00 93.75 106 VAL A C 1
ATOM 808 O O . VAL A 1 106 ? -15.928 -7.087 26.637 1.00 93.75 106 VAL A O 1
ATOM 811 N N . THR A 1 107 ? -13.760 -7.113 26.091 1.00 92.62 107 THR A N 1
ATOM 812 C CA . THR A 1 107 ? -13.264 -7.540 27.399 1.00 92.62 107 THR A CA 1
ATOM 813 C C . THR A 1 107 ? -11.903 -6.892 27.634 1.00 92.62 107 THR A C 1
ATOM 815 O O . THR A 1 107 ? -10.906 -7.339 27.066 1.00 92.62 107 THR A O 1
ATOM 818 N N . GLU A 1 108 ? -11.887 -5.822 28.441 1.00 91.69 108 GLU A N 1
ATOM 819 C CA . GLU A 1 108 ? -10.690 -5.027 28.781 1.00 91.69 108 GLU A CA 1
ATOM 820 C C . GLU A 1 108 ? -9.881 -4.568 27.552 1.00 91.69 108 GLU A C 1
ATOM 822 O O . GLU A 1 108 ? -8.648 -4.532 27.569 1.00 91.69 108 GLU A O 1
ATOM 827 N N . LEU A 1 109 ? -10.571 -4.250 26.450 1.00 92.94 109 LEU A N 1
ATOM 828 C CA . LEU A 1 109 ? -9.923 -3.933 25.180 1.00 92.94 109 LEU A CA 1
ATOM 829 C C . LEU A 1 109 ? -9.308 -2.532 25.227 1.00 92.94 109 LEU A C 1
ATOM 831 O O . LEU A 1 109 ? -10.010 -1.532 25.377 1.00 92.94 109 LEU A O 1
ATOM 835 N N . HIS A 1 110 ? -7.995 -2.477 25.035 1.00 93.38 110 HIS A N 1
ATOM 836 C CA . HIS A 1 110 ? -7.232 -1.244 24.906 1.00 93.38 110 HIS A CA 1
ATOM 837 C C . HIS A 1 110 ? -6.562 -1.203 23.540 1.00 93.38 110 HIS A C 1
ATOM 839 O O . HIS A 1 110 ? -5.994 -2.198 23.082 1.00 93.38 110 HIS A O 1
ATOM 845 N N . VAL A 1 111 ? -6.623 -0.044 22.891 1.00 92.94 111 VAL A N 1
ATOM 846 C CA . VAL A 1 111 ? -6.075 0.143 21.546 1.00 92.94 111 VAL A CA 1
ATOM 847 C C . VAL A 1 111 ? -5.215 1.395 21.503 1.00 92.94 111 VAL A C 1
ATOM 849 O O . VAL A 1 111 ? -5.583 2.441 22.033 1.00 92.94 111 VAL A O 1
ATOM 852 N N . ASN A 1 112 ? -4.047 1.281 20.880 1.00 92.44 112 ASN A N 1
ATOM 853 C CA . ASN A 1 112 ? -3.169 2.402 20.591 1.00 92.44 112 ASN A CA 1
ATOM 854 C C . ASN A 1 112 ? -3.544 3.008 19.235 1.00 92.44 112 ASN A C 1
ATOM 856 O O . ASN A 1 112 ? -3.335 2.393 18.185 1.00 92.44 112 ASN A O 1
ATOM 860 N N . GLU A 1 113 ? -4.066 4.232 19.283 1.00 90.25 113 GLU A N 1
ATOM 861 C CA . GLU A 1 113 ? -4.571 4.971 18.125 1.00 90.25 113 GLU A CA 1
ATOM 862 C C . GLU A 1 113 ? -3.577 6.002 17.576 1.00 90.25 113 GLU A C 1
ATOM 864 O O . GLU A 1 113 ? -3.953 6.847 16.767 1.00 90.25 113 GLU A O 1
ATOM 869 N N . SER A 1 114 ? -2.292 5.902 17.939 1.00 86.19 114 SER A N 1
ATOM 870 C CA . SER A 1 114 ? -1.236 6.818 17.472 1.00 86.19 114 SER A CA 1
ATOM 871 C C . SER A 1 114 ? -1.149 6.939 15.952 1.00 86.19 114 SER A C 1
ATOM 873 O O . SER A 1 114 ? -0.775 7.994 15.449 1.00 86.19 114 SER A O 1
ATOM 875 N N . ALA A 1 115 ? -1.532 5.893 15.216 1.00 79.94 115 ALA A N 1
ATOM 876 C CA . ALA A 1 115 ? -1.591 5.917 13.758 1.00 79.94 115 ALA A CA 1
ATOM 877 C C . ALA A 1 115 ? -2.621 6.923 13.204 1.00 79.94 115 ALA A C 1
ATOM 879 O O . ALA A 1 115 ? -2.445 7.402 12.088 1.00 79.94 115 ALA A O 1
ATOM 880 N N . LEU A 1 116 ? -3.677 7.230 13.965 1.00 81.06 116 LEU A N 1
ATOM 881 C CA . LEU A 1 116 ? -4.776 8.107 13.556 1.00 81.06 116 LEU A CA 1
ATOM 882 C C . LEU A 1 116 ? -4.727 9.468 14.264 1.00 81.06 116 LEU A C 1
ATOM 884 O O . LEU A 1 116 ? -4.945 10.497 13.632 1.00 81.06 116 LEU A O 1
ATOM 888 N N . THR A 1 117 ? -4.434 9.482 15.567 1.00 82.75 117 THR A N 1
ATOM 889 C CA . THR A 1 117 ? -4.474 10.699 16.399 1.00 82.75 117 THR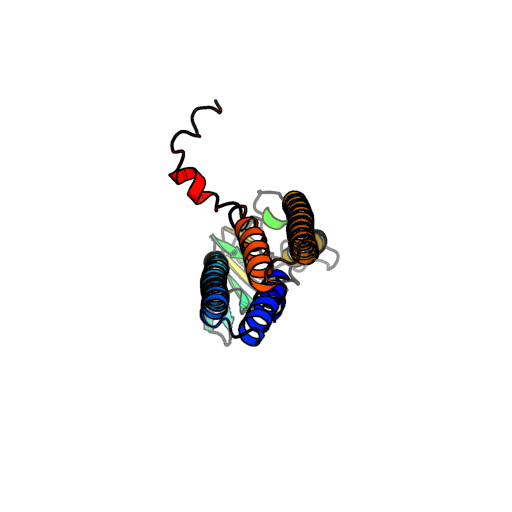 A CA 1
ATOM 890 C C . THR A 1 117 ? -3.095 11.300 16.665 1.00 82.75 117 THR A C 1
ATOM 892 O O . THR A 1 117 ? -2.994 12.461 17.050 1.00 82.75 117 THR A O 1
ATOM 895 N N . GLY A 1 118 ? -2.019 10.527 16.480 1.00 81.62 118 GLY A N 1
ATOM 896 C CA . GLY A 1 118 ? -0.661 10.906 16.884 1.00 81.62 118 GLY A CA 1
ATOM 897 C C . GLY A 1 118 ? -0.381 10.743 18.383 1.00 81.62 118 GLY A C 1
ATOM 898 O O . GLY A 1 118 ? 0.761 10.908 18.815 1.00 81.62 118 GLY A O 1
ATOM 899 N N . GLU A 1 119 ? -1.379 10.370 19.184 1.00 81.62 119 GLU A N 1
ATOM 900 C CA . GLU A 1 119 ? -1.231 10.167 20.622 1.00 81.62 119 GLU A CA 1
ATOM 901 C C . GLU A 1 119 ? -0.972 8.688 20.935 1.00 81.62 119 GLU A C 1
ATOM 903 O O . GLU A 1 119 ? -1.683 7.796 20.484 1.00 81.62 119 GLU A O 1
ATOM 908 N N . SER A 1 120 ? 0.077 8.403 21.711 1.00 83.12 120 SER A N 1
ATOM 909 C CA . SER A 1 120 ? 0.488 7.022 22.032 1.00 83.12 120 SER A CA 1
ATOM 910 C C . SER A 1 120 ? -0.175 6.445 23.285 1.00 83.12 120 SER A C 1
ATOM 912 O O . SER A 1 120 ? 0.158 5.331 23.689 1.00 83.12 120 SER A O 1
ATOM 914 N N . VAL A 1 121 ? -1.076 7.193 23.928 1.00 87.06 121 VAL A N 1
ATOM 915 C CA . VAL A 1 121 ? -1.788 6.735 25.126 1.00 87.06 121 VAL A CA 1
ATOM 916 C C . VAL A 1 121 ? -2.867 5.731 24.700 1.00 87.06 121 VAL A C 1
ATOM 918 O O . VAL A 1 121 ? -3.711 6.083 23.877 1.00 87.06 121 VAL A O 1
ATOM 921 N N . PRO A 1 122 ? -2.861 4.485 25.213 1.00 87.31 122 PRO A N 1
ATOM 922 C CA . PRO A 1 122 ? -3.896 3.515 24.877 1.00 87.31 122 PRO A CA 1
ATOM 923 C C . PRO A 1 122 ? -5.282 3.981 25.329 1.00 87.31 122 PRO A C 1
ATOM 925 O O . PRO A 1 122 ? -5.460 4.402 26.472 1.00 87.31 122 PRO A O 1
ATOM 928 N N . VAL A 1 123 ? -6.265 3.852 24.442 1.00 89.31 123 VAL A N 1
ATOM 929 C CA . VAL A 1 123 ? -7.658 4.225 24.695 1.00 89.31 123 VAL A CA 1
ATOM 930 C C . VAL A 1 123 ? -8.454 2.977 25.064 1.00 89.31 123 VAL A C 1
ATOM 932 O O . VAL A 1 123 ? -8.390 1.963 24.363 1.00 89.31 123 VAL A O 1
ATOM 935 N N . HIS A 1 124 ? -9.211 3.054 26.159 1.00 92.69 124 HIS A N 1
ATOM 936 C CA . HIS A 1 124 ? -10.142 2.002 26.566 1.00 92.69 124 HIS A CA 1
ATOM 937 C C . HIS A 1 124 ? -11.365 1.983 25.643 1.00 92.69 124 HIS A C 1
ATOM 939 O O . HIS A 1 124 ? -11.972 3.023 25.367 1.00 92.69 124 HIS A O 1
ATOM 945 N N . LYS A 1 125 ? -11.745 0.792 25.183 1.00 92.00 125 LYS A N 1
ATOM 946 C CA . LYS A 1 125 ? -12.851 0.589 24.246 1.00 92.00 125 LYS A CA 1
ATOM 947 C C . LYS A 1 125 ? -14.038 -0.098 24.911 1.00 92.00 125 LYS A C 1
ATOM 949 O O . LYS A 1 125 ? -13.875 -0.864 25.852 1.00 92.00 125 LYS A O 1
ATOM 954 N N . ASP A 1 126 ? -15.243 0.177 24.419 1.00 90.25 126 ASP A N 1
ATOM 955 C CA . ASP A 1 126 ? -16.493 -0.360 24.968 1.00 90.25 126 ASP A CA 1
ATOM 956 C C . ASP A 1 126 ? -17.576 -0.436 23.877 1.00 90.25 126 ASP A C 1
ATOM 958 O O . ASP A 1 126 ? -17.639 0.414 23.000 1.00 90.25 126 ASP A O 1
ATOM 962 N N . ALA A 1 127 ? -18.456 -1.435 23.910 1.00 88.44 127 ALA A N 1
ATOM 963 C CA . ALA A 1 127 ? -19.481 -1.677 22.888 1.00 88.44 127 ALA A CA 1
ATOM 964 C C . ALA A 1 127 ? -20.724 -0.759 23.003 1.00 88.44 127 ALA A C 1
ATOM 966 O O . ALA A 1 127 ? -21.743 -1.000 22.348 1.00 88.44 127 ALA A O 1
ATOM 967 N N . VAL A 1 128 ? -20.667 0.301 23.818 1.00 88.44 128 VAL A N 1
ATOM 968 C CA . VAL A 1 128 ? -21.806 1.193 24.102 1.00 88.44 128 VAL A CA 1
ATOM 969 C C . VAL A 1 128 ? -22.311 1.913 22.847 1.00 88.44 128 VAL A C 1
ATOM 971 O O . VAL A 1 128 ? -21.545 2.321 21.969 1.00 88.44 128 VAL A O 1
ATOM 974 N N . ALA A 1 129 ? -23.623 2.128 22.755 1.00 85.38 129 ALA A N 1
ATOM 975 C CA . ALA A 1 129 ? -24.196 3.019 21.751 1.00 85.38 129 ALA A CA 1
ATOM 976 C C . ALA A 1 129 ? -23.837 4.478 22.082 1.00 85.38 129 ALA A C 1
ATOM 978 O O . ALA A 1 129 ? -24.048 4.930 23.205 1.00 85.38 129 ALA A O 1
ATOM 979 N N . LEU A 1 130 ? -23.296 5.205 21.102 1.00 85.94 130 LEU A N 1
ATOM 980 C CA . LEU A 1 130 ? -22.986 6.633 21.208 1.00 85.94 130 LEU A CA 1
ATOM 981 C C . LEU A 1 130 ? -23.807 7.413 20.169 1.00 85.94 130 LEU A C 1
ATOM 983 O O . LEU A 1 130 ? -24.203 6.820 19.161 1.00 85.94 130 LEU A O 1
ATOM 987 N N . PRO A 1 131 ? -24.058 8.716 20.383 1.00 85.31 131 PRO A N 1
ATOM 988 C CA . PRO A 1 131 ? -24.685 9.574 19.382 1.00 85.31 131 PRO A CA 1
ATOM 989 C C . PRO A 1 131 ? -23.900 9.594 18.061 1.00 85.31 131 PRO A C 1
ATOM 991 O O . PRO A 1 131 ? -22.673 9.605 18.059 1.00 85.31 131 PRO A O 1
ATOM 994 N N . GLU A 1 132 ? -24.596 9.680 16.926 1.00 77.50 132 GLU A N 1
ATOM 995 C CA . GLU A 1 132 ? -23.949 9.720 15.600 1.00 77.50 132 GLU A CA 1
ATOM 996 C C . GLU A 1 132 ? -23.003 10.922 15.430 1.00 77.50 132 GLU A C 1
ATOM 998 O O . GLU A 1 132 ? -21.995 10.839 14.730 1.00 77.50 132 GLU A O 1
ATOM 1003 N N . ALA A 1 133 ? -23.293 12.028 16.121 1.00 82.56 133 ALA A N 1
ATOM 1004 C CA . ALA A 1 133 ? -22.496 13.251 16.091 1.00 82.56 133 ALA A CA 1
ATOM 1005 C C . ALA A 1 133 ? -21.186 13.175 16.903 1.00 82.56 133 ALA A C 1
ATOM 1007 O O . ALA A 1 133 ? -20.449 14.159 16.946 1.00 82.56 133 ALA A O 1
ATOM 1008 N N . THR A 1 134 ? -20.882 12.051 17.567 1.00 85.81 134 THR A N 1
ATOM 1009 C CA . THR A 1 134 ? -19.637 11.904 18.332 1.00 85.81 134 THR A CA 1
ATOM 1010 C C . THR A 1 134 ? -18.417 11.950 17.392 1.00 85.81 134 THR A C 1
ATOM 1012 O O . THR A 1 134 ? -18.393 11.200 16.406 1.00 85.81 134 THR A O 1
ATOM 1015 N N . PRO A 1 135 ? -17.400 12.791 17.673 1.00 85.00 135 PRO A N 1
ATOM 1016 C CA . PRO A 1 135 ? -16.164 12.865 16.889 1.00 85.00 135 PRO A CA 1
ATOM 1017 C C . PRO A 1 135 ? -15.420 11.528 16.829 1.00 85.00 135 PRO A C 1
ATOM 1019 O O . PRO A 1 135 ? -15.464 10.758 17.782 1.00 85.00 135 PRO A O 1
ATOM 1022 N N . VAL A 1 136 ? -14.688 11.270 15.739 1.00 82.12 136 VAL A N 1
ATOM 1023 C CA . VAL A 1 136 ? -13.936 10.015 15.511 1.00 82.12 136 VAL A CA 1
ATOM 1024 C C . VAL A 1 136 ? -13.022 9.662 16.695 1.00 82.12 136 VAL A C 1
ATOM 1026 O O . VAL A 1 136 ? -13.024 8.515 17.141 1.00 82.12 136 VAL A O 1
ATOM 1029 N N . ALA A 1 137 ? -12.323 10.655 17.252 1.00 81.69 137 ALA A N 1
ATOM 1030 C CA . ALA A 1 137 ? -11.417 10.486 18.392 1.00 81.69 137 ALA A CA 1
ATOM 1031 C C . ALA A 1 137 ? -12.123 10.059 19.696 1.00 81.69 137 ALA A C 1
ATOM 1033 O O . ALA A 1 137 ? -11.534 9.360 20.513 1.00 81.69 137 ALA A O 1
ATOM 1034 N N . ASP A 1 138 ? -13.397 10.419 19.872 1.00 84.31 138 ASP A N 1
ATOM 1035 C CA . ASP A 1 138 ? -14.157 10.139 21.099 1.00 84.31 138 ASP A CA 1
ATOM 1036 C C . ASP A 1 138 ? -14.974 8.836 21.008 1.00 84.31 138 ASP A C 1
ATOM 1038 O O . ASP A 1 138 ? -15.623 8.414 21.970 1.00 84.31 138 ASP A O 1
ATOM 1042 N N . ARG A 1 139 ? -14.983 8.168 19.846 1.00 89.88 139 ARG A N 1
ATOM 1043 C CA . ARG A 1 139 ? -15.744 6.929 19.630 1.00 89.88 139 ARG A CA 1
ATOM 1044 C C . ARG A 1 139 ? -15.034 5.739 20.282 1.00 89.88 139 ARG A C 1
ATOM 1046 O O . ARG A 1 139 ? -14.271 5.009 19.649 1.00 89.88 139 ARG A O 1
ATOM 1053 N N . CYS A 1 140 ? -15.345 5.477 21.550 1.00 90.19 140 CYS A N 1
ATOM 1054 C CA . CYS A 1 140 ? -14.846 4.299 22.275 1.00 90.19 140 CYS A CA 1
ATOM 1055 C C . CYS A 1 140 ? -15.439 2.962 21.784 1.00 90.19 140 CYS A C 1
ATOM 1057 O O . CYS A 1 140 ? -14.924 1.897 22.110 1.00 90.19 140 CYS A O 1
ATOM 1059 N N . ASN A 1 141 ? -16.490 3.014 20.969 1.00 92.75 141 ASN A N 1
ATOM 1060 C CA . ASN A 1 141 ? -17.189 1.861 20.394 1.00 92.75 141 ASN A CA 1
ATOM 1061 C C . ASN A 1 141 ? -16.739 1.476 18.985 1.00 92.75 141 ASN A C 1
ATOM 1063 O O . ASN A 1 141 ? -17.314 0.577 18.364 1.00 92.75 141 ASN A O 1
ATOM 1067 N N . MET A 1 142 ? -15.703 2.151 18.507 1.00 93.12 142 MET A N 1
ATOM 1068 C CA . MET A 1 142 ? -15.062 1.927 17.226 1.00 93.12 142 MET A CA 1
ATOM 1069 C C . MET A 1 142 ? -13.582 1.631 17.441 1.00 93.12 142 MET A C 1
ATOM 1071 O O . MET A 1 142 ? -12.962 2.134 18.381 1.00 93.12 142 MET A O 1
ATOM 1075 N N . VAL A 1 143 ? -13.021 0.835 16.543 1.00 93.62 143 VAL A N 1
ATOM 1076 C CA . VAL A 1 143 ? -11.582 0.592 16.410 1.00 93.62 143 VAL A CA 1
ATOM 1077 C C . VAL A 1 143 ? -11.210 0.719 14.944 1.00 93.62 143 VAL A C 1
ATOM 1079 O O . VAL A 1 143 ? -11.976 0.302 14.077 1.00 93.62 143 VAL A O 1
ATOM 1082 N N . TYR A 1 144 ? -10.056 1.319 14.675 1.00 93.50 144 TYR A N 1
ATOM 1083 C CA . TYR A 1 144 ? -9.722 1.816 13.341 1.00 93.50 144 TYR A CA 1
ATOM 1084 C C . TYR A 1 144 ? -8.589 1.025 12.694 1.00 93.50 144 TYR A C 1
ATOM 1086 O O . TYR A 1 144 ? -7.665 0.570 13.374 1.00 93.50 144 TYR A O 1
ATOM 1094 N N . SER A 1 145 ? -8.635 0.890 11.371 1.00 91.06 145 SER A N 1
ATOM 1095 C CA . SER A 1 145 ? -7.614 0.203 10.588 1.00 91.06 145 SER A CA 1
ATOM 1096 C C . SER A 1 145 ? -6.229 0.794 10.850 1.00 91.06 145 SER A C 1
ATOM 1098 O O . SER A 1 145 ? -6.035 2.007 10.896 1.00 91.06 145 SER A O 1
ATOM 1100 N N . GLY A 1 146 ? -5.241 -0.079 11.038 1.00 87.56 146 GLY A N 1
ATOM 1101 C CA . GLY A 1 146 ? -3.854 0.315 11.264 1.00 87.56 146 GLY A CA 1
ATOM 1102 C C . GLY A 1 146 ? -3.475 0.574 12.723 1.00 87.56 146 GLY A C 1
ATOM 1103 O O . GLY A 1 146 ? -2.277 0.628 13.009 1.00 87.56 146 GLY A O 1
ATOM 1104 N N . THR A 1 147 ? -4.450 0.664 13.632 1.00 90.50 147 THR A N 1
ATOM 1105 C CA . THR A 1 147 ? -4.219 0.765 15.083 1.00 90.50 147 THR A CA 1
ATOM 1106 C C . THR A 1 147 ? -3.804 -0.586 15.683 1.00 90.50 147 THR A C 1
ATOM 1108 O O . THR A 1 147 ? -4.000 -1.639 15.067 1.00 90.50 147 THR A O 1
ATOM 1111 N N . LEU A 1 148 ? -3.173 -0.567 16.861 1.00 91.12 148 LEU A N 1
ATOM 1112 C CA . LEU A 1 148 ? -2.638 -1.766 17.519 1.00 91.12 148 LEU A CA 1
ATOM 1113 C C . LEU A 1 148 ? -3.414 -2.064 18.800 1.00 91.12 148 LEU A C 1
ATOM 1115 O O . LEU A 1 148 ? -3.498 -1.206 19.679 1.00 91.12 148 LEU A O 1
ATOM 1119 N N . VAL A 1 149 ? -3.919 -3.286 18.943 1.00 93.19 149 VAL A N 1
ATOM 1120 C CA . VAL A 1 149 ? -4.534 -3.743 20.191 1.00 93.19 149 VAL A CA 1
ATOM 1121 C C . VAL A 1 149 ? -3.434 -3.984 21.223 1.00 93.19 149 VAL A C 1
ATOM 1123 O O . VAL A 1 149 ? -2.564 -4.832 21.032 1.00 93.19 149 VAL A O 1
ATOM 1126 N N . THR A 1 150 ? -3.443 -3.227 22.318 1.00 92.25 150 THR A N 1
ATOM 1127 C CA . THR A 1 150 ? -2.398 -3.294 23.351 1.00 92.25 150 THR A CA 1
ATOM 1128 C C . THR A 1 150 ? -2.735 -4.260 24.477 1.00 92.25 150 THR A C 1
ATOM 1130 O O . THR A 1 150 ? -1.817 -4.804 25.088 1.00 92.25 150 THR A O 1
ATOM 1133 N N . ALA A 1 151 ? -4.022 -4.453 24.770 1.00 92.88 151 ALA A N 1
ATOM 1134 C CA . ALA A 1 151 ? -4.494 -5.378 25.791 1.00 92.88 151 ALA A CA 1
ATOM 1135 C C . ALA A 1 151 ? -5.954 -5.776 25.548 1.00 92.88 151 ALA A C 1
ATOM 1137 O O . ALA A 1 151 ? -6.707 -5.058 24.888 1.00 92.88 151 ALA A O 1
ATOM 1138 N N . GLY A 1 152 ? -6.351 -6.904 26.138 1.00 92.94 152 GLY A N 1
ATOM 1139 C CA . GLY A 1 152 ? -7.720 -7.405 26.078 1.00 92.94 152 GLY A CA 1
ATOM 1140 C C . GLY A 1 152 ? -8.061 -8.103 24.766 1.00 92.94 152 GLY A C 1
ATOM 1141 O O . GLY A 1 152 ? -7.198 -8.373 23.931 1.00 92.94 152 GLY A O 1
ATOM 1142 N N . HIS A 1 153 ? -9.339 -8.446 24.630 1.00 93.88 153 HIS A N 1
ATOM 1143 C CA . HIS A 1 153 ? -9.877 -9.129 23.456 1.00 93.88 153 HIS A CA 1
ATOM 1144 C C . HIS A 1 153 ? -11.260 -8.567 23.131 1.00 93.88 153 HIS A C 1
ATOM 1146 O O . HIS A 1 153 ? -11.981 -8.078 24.009 1.00 93.88 153 HIS A O 1
ATOM 1152 N N . GLY A 1 154 ? -11.652 -8.642 21.866 1.00 94.38 154 GLY A N 1
ATOM 1153 C CA . GLY A 1 154 ? -12.932 -8.119 21.416 1.00 94.38 154 GLY A CA 1
ATOM 1154 C C . GLY A 1 154 ? -13.407 -8.760 20.126 1.00 94.38 154 GLY A C 1
ATOM 1155 O O . GLY A 1 154 ? -12.680 -9.482 19.452 1.00 94.38 154 GLY A O 1
ATOM 1156 N N . ALA A 1 155 ? -14.656 -8.479 19.785 1.00 94.50 155 ALA A N 1
ATOM 1157 C CA . ALA A 1 155 ? -15.219 -8.789 18.487 1.00 94.50 155 ALA A CA 1
ATOM 1158 C C . ALA A 1 155 ? -15.925 -7.546 17.951 1.00 94.50 155 ALA A C 1
ATOM 1160 O O . ALA A 1 155 ? -16.619 -6.842 18.697 1.00 94.50 155 ALA A O 1
ATOM 1161 N N . GLY A 1 156 ? -15.759 -7.288 16.660 1.00 95.19 156 GLY A N 1
ATOM 1162 C CA . GLY A 1 156 ? -16.357 -6.145 15.987 1.00 95.19 156 GLY A CA 1
ATOM 1163 C C . GLY A 1 156 ? -16.802 -6.482 14.574 1.00 95.19 156 GLY A C 1
ATOM 1164 O O . GLY A 1 156 ? -16.236 -7.356 13.929 1.00 95.19 156 GLY A O 1
ATOM 1165 N N . ILE A 1 157 ? -17.833 -5.794 14.100 1.00 95.81 157 ILE A N 1
ATOM 1166 C CA . ILE A 1 157 ? -18.317 -5.914 12.726 1.00 95.81 157 ILE A CA 1
ATOM 1167 C C . ILE A 1 157 ? -17.561 -4.906 11.867 1.00 95.81 157 ILE A C 1
ATOM 1169 O O . ILE A 1 157 ? -17.523 -3.724 12.209 1.00 95.81 157 ILE A O 1
ATOM 1173 N N . ALA A 1 158 ? -16.987 -5.351 10.753 1.00 95.81 158 ALA A N 1
ATOM 1174 C CA . ALA A 1 158 ? -16.347 -4.464 9.792 1.00 95.81 158 ALA A CA 1
ATOM 1175 C C . ALA A 1 158 ? -17.374 -3.493 9.198 1.00 95.81 158 ALA A C 1
ATOM 1177 O O . ALA A 1 158 ? -18.360 -3.919 8.599 1.00 95.81 158 ALA A O 1
ATOM 1178 N N . VAL A 1 159 ? -17.150 -2.190 9.362 1.00 94.38 159 VAL A N 1
ATOM 1179 C CA . VAL A 1 159 ? -18.009 -1.143 8.783 1.00 94.38 159 VAL A CA 1
ATOM 1180 C C . VAL A 1 159 ? -17.385 -0.518 7.543 1.00 94.38 159 VAL A C 1
ATOM 1182 O O . VAL A 1 159 ? -18.107 -0.210 6.600 1.00 94.38 159 VAL A O 1
ATOM 1185 N N . ALA A 1 160 ? -16.057 -0.398 7.510 1.00 92.25 160 ALA A N 1
ATOM 1186 C CA . ALA A 1 160 ?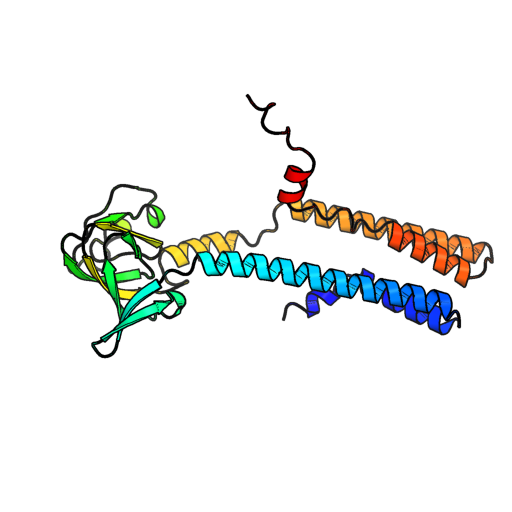 -15.319 0.105 6.359 1.00 92.25 160 ALA A CA 1
ATOM 1187 C C . ALA A 1 160 ? -14.003 -0.659 6.176 1.00 92.25 160 ALA A C 1
ATOM 1189 O O . ALA A 1 160 ? -13.350 -1.041 7.148 1.00 92.25 160 ALA A O 1
ATOM 1190 N N . THR A 1 161 ? -13.611 -0.890 4.923 1.00 91.50 161 THR A N 1
ATOM 1191 C CA . THR A 1 161 ? -12.388 -1.617 4.555 1.00 91.50 161 THR A CA 1
ATOM 1192 C C . THR A 1 161 ? -11.601 -0.846 3.492 1.00 91.50 161 THR A C 1
ATOM 1194 O O . THR A 1 161 ? -12.152 -0.050 2.729 1.00 91.50 161 THR A O 1
ATOM 1197 N N . GLY A 1 162 ? -10.281 -1.053 3.451 1.00 86.06 162 GLY A N 1
ATOM 1198 C CA . GLY A 1 162 ? -9.412 -0.449 2.440 1.00 86.06 162 GLY A CA 1
ATOM 1199 C C . GLY A 1 162 ? -9.463 1.082 2.419 1.00 86.06 162 GLY A C 1
ATOM 1200 O O . GLY A 1 162 ? -9.226 1.737 3.434 1.00 86.06 162 GLY A O 1
ATOM 1201 N N . ALA A 1 163 ? -9.745 1.646 1.243 1.00 84.06 163 ALA A N 1
ATOM 1202 C CA . ALA A 1 163 ? -9.741 3.090 1.005 1.00 84.06 163 ALA A CA 1
ATOM 1203 C C . ALA A 1 163 ? -10.876 3.848 1.713 1.00 84.06 163 ALA A C 1
ATOM 1205 O O . ALA A 1 163 ? -10.756 5.054 1.877 1.00 84.06 163 ALA A O 1
ATOM 1206 N N . GLU A 1 164 ? -11.940 3.157 2.130 1.00 87.94 164 GLU A N 1
ATOM 1207 C CA . GLU A 1 164 ? -13.088 3.765 2.821 1.00 87.94 164 GLU A CA 1
ATOM 1208 C C . GLU A 1 164 ? -12.905 3.813 4.349 1.00 87.94 164 GLU A C 1
ATOM 1210 O O . GLU A 1 164 ? -13.776 4.306 5.057 1.00 87.94 164 GLU A O 1
ATOM 1215 N N . THR A 1 165 ? -11.796 3.278 4.875 1.00 90.94 165 THR A N 1
ATOM 1216 C CA . THR A 1 165 ? -11.440 3.425 6.300 1.00 90.94 165 THR A CA 1
ATOM 1217 C C . THR A 1 165 ? -11.019 4.861 6.605 1.00 90.94 165 THR A C 1
ATOM 1219 O O . THR A 1 165 ? -10.537 5.551 5.712 1.00 90.94 165 THR A O 1
ATOM 1222 N N . GLU A 1 166 ? -11.090 5.302 7.861 1.00 90.06 166 GLU A N 1
ATOM 1223 C CA . GLU A 1 166 ? -10.627 6.640 8.276 1.00 90.06 166 GLU A CA 1
ATOM 1224 C C . GLU A 1 166 ? -9.150 6.871 7.896 1.00 90.06 166 GLU A C 1
ATOM 1226 O O . GLU A 1 166 ? -8.773 7.910 7.352 1.00 90.06 166 GLU A O 1
ATOM 1231 N N . LEU A 1 167 ? -8.297 5.858 8.100 1.00 85.81 167 LEU A N 1
ATOM 1232 C CA . LEU A 1 167 ? -6.892 5.920 7.688 1.00 85.81 167 LEU A CA 1
ATOM 1233 C C . LEU A 1 167 ? -6.738 5.873 6.155 1.00 85.81 167 LEU A C 1
ATOM 1235 O O . LEU A 1 167 ? -5.851 6.517 5.592 1.00 85.81 167 LEU A O 1
ATOM 1239 N N . GLY A 1 168 ? -7.601 5.123 5.467 1.00 85.19 168 GLY A N 1
ATOM 1240 C CA . GLY A 1 168 ? -7.690 5.084 4.008 1.00 85.19 168 GLY A CA 1
ATOM 1241 C C . GLY A 1 168 ? -8.073 6.436 3.410 1.00 85.19 168 GLY A C 1
ATOM 1242 O O . GLY A 1 168 ? -7.468 6.855 2.424 1.00 85.19 168 GLY A O 1
ATOM 1243 N N . GLU A 1 169 ? -8.989 7.153 4.054 1.00 85.06 169 GLU A N 1
ATOM 1244 C CA . GLU A 1 169 ? -9.418 8.495 3.678 1.00 85.06 169 GLU A CA 1
ATOM 1245 C C . GLU A 1 169 ? -8.283 9.501 3.830 1.00 85.06 169 GLU A C 1
ATOM 1247 O O . GLU A 1 169 ? -7.997 10.263 2.905 1.00 85.06 169 GLU A O 1
ATOM 1252 N N . ILE A 1 170 ? -7.565 9.453 4.956 1.00 83.06 170 ILE A N 1
ATOM 1253 C CA . ILE A 1 170 ? -6.367 10.273 5.165 1.00 83.06 170 ILE A CA 1
ATOM 1254 C C . ILE A 1 170 ? -5.340 9.981 4.069 1.00 83.06 170 ILE A C 1
ATOM 1256 O O . ILE A 1 170 ? -4.846 10.908 3.429 1.00 83.06 170 ILE A O 1
ATOM 1260 N N . HIS A 1 171 ? -5.057 8.708 3.780 1.00 77.50 171 HIS A N 1
ATOM 1261 C CA . HIS A 1 171 ? -4.158 8.342 2.686 1.00 77.50 171 HIS A CA 1
ATOM 1262 C C . HIS A 1 171 ? -4.677 8.765 1.311 1.00 77.50 171 HIS A C 1
ATOM 1264 O O . HIS A 1 171 ? -3.867 9.052 0.436 1.00 77.50 171 HIS A O 1
ATOM 1270 N N . ARG A 1 172 ? -5.991 8.831 1.085 1.00 78.81 172 ARG A N 1
ATOM 1271 C CA . ARG A 1 172 ? -6.574 9.331 -0.166 1.00 78.81 172 ARG A CA 1
ATOM 1272 C C . ARG A 1 172 ? -6.380 10.836 -0.295 1.00 78.81 172 ARG A C 1
ATOM 1274 O O . ARG A 1 172 ? -5.968 11.299 -1.355 1.00 78.81 172 ARG A O 1
ATOM 1281 N N . LEU A 1 173 ? -6.622 11.585 0.776 1.00 74.31 173 LEU A N 1
ATOM 1282 C CA . LEU A 1 173 ? -6.439 13.035 0.824 1.00 74.31 173 LEU A CA 1
ATOM 1283 C C . LEU A 1 173 ? -4.957 13.421 0.693 1.00 74.31 173 LEU A C 1
ATOM 1285 O O . LEU A 1 173 ? -4.625 14.330 -0.066 1.00 74.31 173 LEU A O 1
ATOM 1289 N N . VAL A 1 174 ? -4.060 12.690 1.361 1.00 69.44 174 VAL A N 1
ATOM 1290 C CA . VAL A 1 174 ? -2.602 12.878 1.266 1.00 69.44 174 VAL A CA 1
ATOM 1291 C C . VAL A 1 174 ? -2.059 12.356 -0.067 1.00 69.44 174 VAL A C 1
ATOM 1293 O O . VAL A 1 174 ? -1.288 13.032 -0.736 1.00 6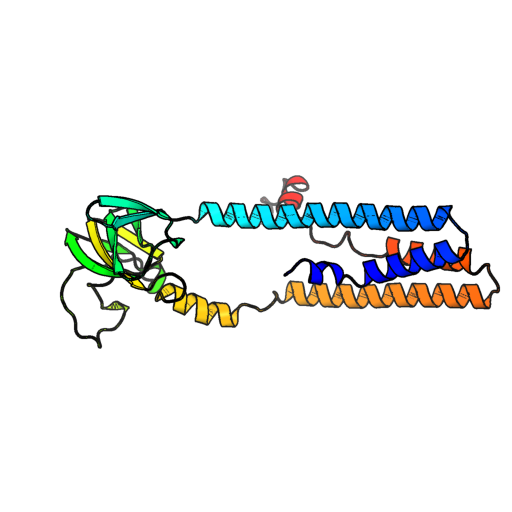9.44 174 VAL A O 1
ATOM 1296 N N . GLY A 1 175 ? -2.499 11.183 -0.513 1.00 60.53 175 GLY A N 1
ATOM 1297 C CA . GLY A 1 175 ? -2.067 10.549 -1.760 1.00 60.53 175 GLY A CA 1
ATOM 1298 C C . GLY A 1 175 ? -2.535 11.294 -3.010 1.00 60.53 175 GLY A C 1
ATOM 1299 O O . GLY A 1 175 ? -1.804 11.346 -3.998 1.00 60.53 175 GLY A O 1
ATOM 1300 N N . ALA A 1 176 ? -3.697 11.955 -2.958 1.00 55.44 176 ALA A N 1
ATOM 1301 C CA . ALA A 1 176 ? -4.111 12.919 -3.977 1.00 55.44 176 ALA A CA 1
ATOM 1302 C C . ALA A 1 176 ? -3.147 14.118 -4.068 1.00 55.44 176 ALA A C 1
ATOM 1304 O O . ALA A 1 176 ? -3.010 14.707 -5.141 1.00 55.44 176 ALA A O 1
ATOM 1305 N N . ALA A 1 177 ? -2.436 14.448 -2.985 1.00 49.38 177 ALA A N 1
ATOM 1306 C CA . ALA A 1 177 ? -1.373 15.449 -2.992 1.00 49.38 177 ALA A CA 1
ATOM 1307 C C . ALA A 1 177 ? -0.002 14.888 -3.443 1.00 49.38 177 ALA A C 1
ATOM 1309 O O . ALA A 1 177 ? 0.866 15.665 -3.841 1.00 49.38 177 ALA A O 1
ATOM 1310 N N . GLU A 1 178 ? 0.199 13.562 -3.452 1.00 45.25 178 GLU A N 1
ATOM 1311 C CA . GLU A 1 178 ? 1.518 12.914 -3.583 1.00 45.25 178 GLU A CA 1
ATOM 1312 C C . GLU A 1 178 ? 1.769 12.079 -4.857 1.00 45.25 178 GLU A C 1
ATOM 1314 O O . GLU A 1 178 ? 2.731 11.317 -4.924 1.00 45.25 178 GLU A O 1
ATOM 1319 N N . THR A 1 179 ? 1.042 12.288 -5.959 1.00 43.53 179 THR A N 1
ATOM 1320 C CA . THR A 1 179 ? 1.561 11.876 -7.289 1.00 43.53 179 THR A CA 1
ATOM 1321 C C . THR A 1 179 ? 2.489 12.923 -7.911 1.00 43.53 179 THR A C 1
ATOM 1323 O O . THR A 1 179 ? 2.488 13.130 -9.126 1.00 43.53 179 THR A O 1
ATOM 1326 N N . LEU A 1 180 ? 3.286 13.614 -7.099 1.00 43.56 180 LEU A N 1
ATOM 1327 C CA . LEU A 1 180 ? 4.308 14.530 -7.589 1.00 43.56 180 LEU A CA 1
ATOM 1328 C C . LEU A 1 180 ? 5.633 13.777 -7.654 1.00 43.56 180 LEU A C 1
ATOM 1330 O O . LEU A 1 180 ? 6.192 13.370 -6.639 1.00 43.56 180 LEU A O 1
ATOM 1334 N N . MET A 1 181 ? 6.143 13.582 -8.874 1.00 46.66 181 MET A N 1
ATOM 1335 C CA . MET A 1 181 ? 7.530 13.164 -9.074 1.00 46.66 181 MET A CA 1
ATOM 1336 C C . MET A 1 181 ? 8.435 14.002 -8.169 1.00 46.66 181 MET A C 1
ATOM 1338 O O . MET A 1 181 ? 8.302 15.227 -8.132 1.00 46.66 181 MET A O 1
ATOM 1342 N N . THR A 1 182 ? 9.350 13.360 -7.440 1.00 62.19 182 THR A N 1
ATOM 1343 C CA . THR A 1 182 ? 10.249 14.088 -6.539 1.00 62.19 182 THR A CA 1
ATOM 1344 C C . THR A 1 182 ? 10.982 15.189 -7.320 1.00 62.19 182 THR A C 1
ATOM 1346 O O . THR A 1 182 ? 11.402 14.958 -8.460 1.00 62.19 182 THR A O 1
ATOM 1349 N N . PRO A 1 183 ? 11.190 16.388 -6.750 1.00 59.66 183 PRO A N 1
ATOM 1350 C CA . PRO A 1 183 ? 11.792 17.513 -7.474 1.00 59.66 183 PRO A CA 1
ATOM 1351 C C . PRO A 1 183 ? 13.173 17.178 -8.071 1.00 59.66 183 PRO A C 1
ATOM 1353 O O . PRO A 1 183 ? 13.567 17.741 -9.092 1.00 59.66 183 PRO A O 1
ATOM 1356 N N . LEU A 1 184 ? 13.891 16.212 -7.488 1.00 64.75 184 LEU A N 1
ATOM 1357 C CA . LEU A 1 184 ? 15.146 15.683 -8.021 1.00 64.75 184 LEU A CA 1
ATOM 1358 C C . LEU A 1 184 ? 14.950 14.851 -9.302 1.00 64.75 184 LEU A C 1
ATOM 1360 O O . LEU A 1 184 ? 15.682 15.041 -10.273 1.00 64.75 184 LEU A O 1
ATOM 1364 N N . THR A 1 185 ? 13.953 13.960 -9.334 1.00 58.88 185 THR A N 1
ATOM 1365 C CA . THR A 1 185 ? 13.671 13.125 -10.517 1.00 58.88 185 THR A CA 1
ATOM 1366 C C . THR A 1 185 ? 13.175 13.961 -11.695 1.00 58.88 185 THR A C 1
ATOM 1368 O O . THR A 1 185 ? 13.583 13.710 -12.827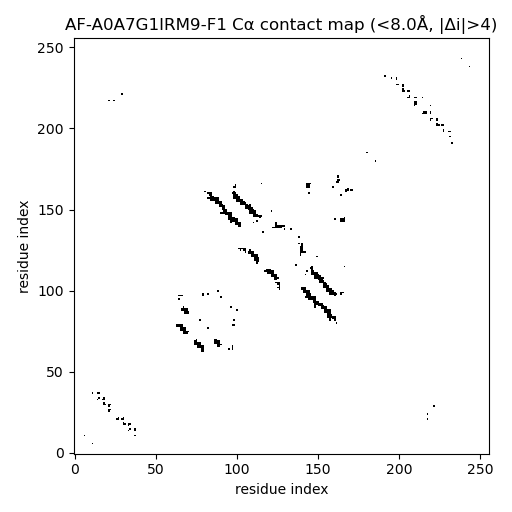 1.00 58.88 185 THR A O 1
ATOM 1371 N N . ALA A 1 186 ? 12.400 15.019 -11.438 1.00 67.69 186 ALA A N 1
ATOM 1372 C CA . ALA A 1 186 ? 11.981 15.972 -12.466 1.00 67.69 186 ALA A CA 1
ATOM 1373 C C . ALA A 1 186 ? 13.172 16.730 -13.087 1.00 67.69 186 ALA A C 1
ATOM 1375 O O . ALA A 1 186 ? 13.261 16.859 -14.311 1.00 67.69 186 ALA A O 1
ATOM 1376 N N . LYS A 1 187 ? 14.129 17.183 -12.263 1.00 69.75 187 LYS A N 1
ATOM 1377 C CA . LYS A 1 187 ? 15.350 17.858 -12.741 1.00 69.75 187 LYS A CA 1
ATOM 1378 C C . LYS A 1 187 ? 16.257 16.928 -13.545 1.00 69.75 187 LYS A C 1
ATOM 1380 O O . LYS A 1 187 ? 16.761 17.333 -14.591 1.00 69.75 187 LYS A O 1
ATOM 1385 N N . LEU A 1 188 ? 16.428 15.683 -13.098 1.00 69.50 188 LEU A N 1
ATOM 1386 C CA . LEU A 1 188 ? 17.194 14.664 -13.825 1.00 69.50 188 LEU A CA 1
ATOM 1387 C C . LEU A 1 188 ? 16.544 14.311 -15.168 1.00 69.50 188 LEU A C 1
ATOM 1389 O O . LEU A 1 188 ? 17.245 14.200 -16.172 1.00 69.50 188 LEU A O 1
ATOM 1393 N N . ALA A 1 189 ? 15.214 14.199 -15.217 1.00 65.62 189 ALA A N 1
ATOM 1394 C CA . ALA A 1 189 ? 14.484 13.952 -16.459 1.00 65.62 189 ALA A CA 1
ATOM 1395 C C . ALA A 1 189 ? 14.644 15.110 -17.457 1.00 65.62 189 ALA A C 1
ATOM 1397 O O . ALA A 1 189 ? 14.870 14.881 -18.646 1.00 65.62 189 ALA A O 1
ATOM 1398 N N . TRP A 1 190 ? 14.585 16.358 -16.980 1.00 72.94 190 TRP A N 1
ATOM 1399 C CA . TRP A 1 190 ? 14.846 17.530 -17.815 1.00 72.94 190 TRP A CA 1
ATOM 1400 C C . TRP A 1 190 ? 16.287 17.549 -18.339 1.00 72.94 190 TRP A C 1
ATOM 1402 O O . TRP A 1 190 ? 16.491 17.699 -19.542 1.00 72.94 190 TRP A O 1
ATOM 1412 N N . PHE A 1 191 ? 17.275 17.317 -17.470 1.00 73.56 191 PHE A N 1
ATOM 1413 C CA . PHE A 1 191 ? 18.684 17.247 -17.860 1.00 73.56 191 PHE A CA 1
ATOM 1414 C C . PHE A 1 191 ? 18.933 16.146 -18.902 1.00 73.56 191 PHE A C 1
ATOM 1416 O O . PHE A 1 191 ? 19.560 16.394 -19.930 1.00 73.56 191 PHE A O 1
ATOM 1423 N N . SER A 1 192 ? 18.362 14.955 -18.690 1.00 67.81 192 SER A N 1
ATOM 1424 C CA . SER A 1 192 ? 18.428 13.834 -19.634 1.00 67.81 192 SER A CA 1
ATOM 1425 C C . SER A 1 192 ? 17.815 14.188 -20.994 1.00 67.81 192 SER A C 1
ATOM 1427 O O . SER A 1 192 ? 18.407 13.891 -22.034 1.00 67.81 192 SER A O 1
ATOM 1429 N N . LYS A 1 193 ? 16.674 14.893 -21.014 1.00 70.69 193 LYS A N 1
ATOM 1430 C CA . LYS A 1 193 ? 16.034 15.355 -22.255 1.00 70.69 193 LYS A CA 1
ATOM 1431 C C . LYS A 1 193 ? 16.900 16.369 -23.006 1.00 70.69 193 LYS A C 1
ATOM 1433 O O . LYS A 1 193 ? 17.057 16.240 -24.217 1.00 70.69 193 LYS A O 1
ATOM 1438 N N . VAL A 1 194 ? 17.470 17.351 -22.304 1.00 76.06 194 VAL A N 1
ATOM 1439 C CA . VAL A 1 194 ? 18.364 18.359 -22.901 1.00 76.06 194 VAL A CA 1
ATOM 1440 C C . VAL A 1 194 ? 19.602 17.695 -23.501 1.00 76.06 194 VAL A C 1
ATOM 1442 O O . VAL A 1 194 ? 19.934 17.954 -24.656 1.00 76.06 194 VAL A O 1
ATOM 1445 N N . LEU A 1 195 ? 20.236 16.788 -22.756 1.00 73.88 195 LEU A N 1
ATOM 1446 C CA . LEU A 1 195 ? 21.417 16.060 -23.214 1.00 73.88 195 LEU A CA 1
ATOM 1447 C C . LEU A 1 195 ? 21.106 15.174 -24.431 1.00 73.88 195 LEU A C 1
ATOM 1449 O O . LEU A 1 195 ? 21.862 15.176 -25.396 1.00 73.88 195 LEU A O 1
ATOM 1453 N N . THR A 1 196 ? 19.952 14.499 -24.439 1.00 68.06 196 THR A N 1
ATOM 1454 C CA . THR A 1 196 ? 19.499 13.686 -25.583 1.00 68.06 196 THR A CA 1
ATOM 1455 C C . THR A 1 196 ? 19.299 14.536 -26.841 1.00 68.06 196 THR A C 1
ATOM 1457 O O . THR A 1 196 ? 19.749 14.154 -27.919 1.00 68.06 196 THR A O 1
ATOM 1460 N N . ILE A 1 197 ? 18.659 15.707 -26.721 1.00 74.81 197 ILE A N 1
ATOM 1461 C CA . ILE A 1 197 ? 18.469 16.629 -27.854 1.00 74.81 197 ILE A CA 1
ATOM 1462 C C . ILE A 1 197 ? 19.821 17.145 -28.361 1.00 74.81 197 ILE A C 1
ATOM 1464 O O . ILE A 1 197 ? 20.025 17.214 -29.570 1.00 74.81 197 ILE A O 1
ATOM 1468 N N . ALA A 1 198 ? 20.755 17.465 -27.462 1.00 78.94 198 ALA A N 1
ATOM 1469 C CA . ALA A 1 198 ? 22.092 17.919 -27.835 1.00 78.94 198 ALA A CA 1
ATOM 1470 C C . ALA A 1 198 ? 22.881 16.841 -28.601 1.00 78.94 198 ALA A C 1
ATOM 1472 O O . ALA A 1 198 ? 23.476 17.146 -29.632 1.00 78.94 198 ALA A O 1
ATOM 1473 N N . ILE A 1 199 ? 22.839 15.584 -28.145 1.00 77.12 199 ILE A N 1
ATOM 1474 C CA . ILE A 1 199 ? 23.496 14.446 -28.810 1.00 77.12 199 ILE A CA 1
ATOM 1475 C C . ILE A 1 199 ? 22.892 14.200 -30.197 1.00 77.12 199 ILE A C 1
ATOM 1477 O O . ILE A 1 199 ? 23.633 14.070 -31.170 1.00 77.12 199 ILE A O 1
ATOM 1481 N N . LEU A 1 200 ? 21.559 14.186 -30.311 1.00 74.75 200 LEU A N 1
ATOM 1482 C CA . LEU A 1 200 ? 20.876 14.026 -31.600 1.00 74.75 200 LEU A CA 1
ATOM 1483 C C . LEU A 1 200 ? 21.177 15.186 -32.556 1.00 74.75 200 LEU A C 1
ATOM 1485 O O . LEU A 1 200 ? 21.400 14.960 -33.742 1.00 74.75 200 LEU A O 1
ATOM 1489 N N . GLY A 1 201 ? 21.226 16.417 -32.043 1.00 80.44 201 GLY A N 1
ATOM 1490 C CA . GLY A 1 201 ? 21.620 17.590 -32.817 1.00 80.44 201 GLY A CA 1
ATOM 1491 C C . GLY A 1 201 ? 23.053 17.478 -33.334 1.00 80.44 201 GLY A C 1
ATOM 1492 O O . GLY A 1 201 ? 23.293 17.704 -34.517 1.00 80.44 201 GLY A O 1
ATOM 1493 N N . LEU A 1 202 ? 23.995 17.066 -32.481 1.00 79.38 202 LEU A N 1
ATOM 1494 C CA . LEU A 1 202 ? 25.388 16.865 -32.874 1.00 79.38 202 LEU A CA 1
ATOM 1495 C C . LEU A 1 202 ? 25.522 15.757 -33.927 1.00 79.38 202 LEU A C 1
ATOM 1497 O O . LEU A 1 202 ? 26.211 15.965 -34.921 1.00 79.38 202 LEU A O 1
ATOM 1501 N N . ALA A 1 203 ? 24.818 14.634 -33.756 1.00 76.81 203 ALA A N 1
ATOM 1502 C CA . ALA A 1 203 ? 24.785 13.540 -34.726 1.00 76.81 203 ALA A CA 1
ATOM 1503 C C . ALA A 1 203 ? 24.190 13.973 -36.082 1.00 76.81 203 ALA A C 1
ATOM 1505 O O . ALA A 1 203 ? 24.695 13.593 -37.135 1.00 76.81 203 ALA A O 1
ATOM 1506 N N . ALA A 1 204 ? 23.147 14.809 -36.081 1.00 78.94 204 ALA A N 1
ATOM 1507 C CA . ALA A 1 204 ? 22.578 15.357 -37.311 1.00 78.94 204 ALA A CA 1
ATOM 1508 C C . ALA A 1 204 ? 23.541 16.331 -38.011 1.00 78.94 204 ALA A C 1
ATOM 1510 O O . ALA A 1 204 ? 23.658 16.311 -39.236 1.00 78.94 204 ALA A O 1
ATOM 1511 N N . VAL A 1 205 ? 24.257 17.163 -37.247 1.00 83.88 205 VAL A N 1
ATOM 1512 C CA . VAL A 1 205 ? 25.259 18.096 -37.785 1.00 83.88 205 VAL A CA 1
ATOM 1513 C C . VAL A 1 205 ? 26.449 17.345 -38.378 1.00 83.88 205 VAL A C 1
ATOM 1515 O O . VAL A 1 205 ? 26.875 17.677 -39.484 1.00 83.88 205 VAL A O 1
ATOM 1518 N N . THR A 1 206 ? 26.974 16.323 -37.694 1.00 79.38 206 THR A N 1
ATOM 1519 C CA . THR A 1 206 ? 28.066 15.497 -38.232 1.00 79.38 206 THR A CA 1
ATOM 1520 C C . THR A 1 206 ? 27.625 14.747 -39.485 1.00 79.38 206 THR A C 1
ATOM 1522 O O . THR A 1 206 ? 28.375 14.716 -40.461 1.00 79.38 206 THR A O 1
ATOM 1525 N N . PHE A 1 207 ? 26.388 14.242 -39.509 1.00 77.12 207 PHE A N 1
ATOM 1526 C CA . PHE A 1 207 ? 25.810 13.609 -40.690 1.00 77.12 207 PHE A CA 1
ATOM 1527 C C . PHE A 1 207 ? 25.684 14.574 -41.879 1.00 77.12 207 PHE A C 1
ATOM 1529 O O . PHE A 1 207 ? 26.148 14.278 -42.981 1.00 77.12 207 PHE A O 1
ATOM 1536 N N . ALA A 1 208 ? 25.126 15.768 -41.657 1.00 79.81 208 ALA A N 1
ATOM 1537 C CA . ALA A 1 208 ? 24.992 16.789 -42.693 1.00 79.81 208 ALA A CA 1
ATOM 1538 C C . ALA A 1 208 ? 26.358 17.259 -43.223 1.00 79.81 208 ALA A C 1
ATOM 1540 O O . ALA A 1 208 ? 26.523 17.436 -44.430 1.00 79.81 208 ALA A O 1
ATOM 1541 N N . ALA A 1 209 ? 27.350 17.424 -42.342 1.00 81.00 209 ALA A N 1
ATOM 1542 C CA . ALA A 1 209 ? 28.704 17.816 -42.721 1.00 81.00 209 ALA A CA 1
ATOM 1543 C C . ALA A 1 209 ? 29.415 16.745 -43.567 1.00 81.00 209 ALA A C 1
ATOM 1545 O O . ALA A 1 209 ? 30.097 17.097 -44.532 1.00 81.00 209 ALA A O 1
ATOM 1546 N N . GLY A 1 210 ? 29.243 15.457 -43.245 1.00 78.31 210 GLY A N 1
ATOM 1547 C CA . GLY A 1 210 ? 29.796 14.361 -44.049 1.00 78.31 210 GLY A CA 1
ATOM 1548 C C . GLY A 1 210 ? 29.143 14.261 -45.429 1.00 78.31 210 GLY A C 1
ATOM 1549 O O . GLY A 1 210 ? 29.844 14.142 -46.437 1.00 78.31 210 GLY A O 1
ATOM 1550 N N . LEU A 1 211 ? 27.822 14.465 -45.508 1.00 79.31 211 LEU A N 1
ATOM 1551 C CA . LEU A 1 211 ? 27.100 14.500 -46.784 1.00 79.31 211 LEU A CA 1
ATOM 1552 C C . LEU A 1 211 ? 27.547 15.680 -47.667 1.00 79.31 211 LEU A C 1
ATOM 1554 O O . LEU A 1 211 ? 27.758 15.519 -48.870 1.00 79.31 211 LEU A O 1
ATOM 1558 N N . LEU A 1 212 ? 27.770 16.859 -47.070 1.00 82.75 212 LEU A N 1
ATOM 1559 C CA . LEU A 1 212 ? 28.276 18.043 -47.778 1.00 82.75 212 LEU A CA 1
ATOM 1560 C C . LEU A 1 212 ? 29.707 17.845 -48.308 1.00 82.75 212 LEU A C 1
ATOM 1562 O O . LEU A 1 212 ? 30.074 18.415 -49.335 1.00 82.75 212 LEU A O 1
ATOM 1566 N N . ARG A 1 213 ? 30.506 17.011 -47.630 1.00 80.94 213 ARG A N 1
ATOM 1567 C CA . ARG A 1 213 ? 31.865 16.620 -48.038 1.00 80.94 213 ARG A CA 1
ATOM 1568 C C . ARG A 1 213 ? 31.899 15.498 -49.086 1.00 80.94 213 ARG A C 1
ATOM 1570 O O . ARG A 1 213 ? 32.993 15.085 -49.460 1.00 80.94 213 ARG A O 1
ATOM 1577 N N . ARG A 1 214 ? 30.739 15.035 -49.579 1.00 73.75 214 ARG A N 1
ATOM 1578 C CA . ARG A 1 214 ? 30.592 13.875 -50.483 1.00 73.75 214 ARG A CA 1
ATOM 1579 C C . ARG A 1 214 ? 31.258 12.598 -49.955 1.00 73.75 214 ARG A C 1
ATOM 1581 O O . ARG A 1 214 ? 31.755 11.799 -50.742 1.00 73.75 214 ARG A O 1
ATOM 1588 N N . GLN A 1 215 ? 31.294 12.427 -48.636 1.00 72.25 215 GLN A N 1
ATOM 1589 C CA . GLN A 1 215 ? 31.684 11.150 -48.045 1.00 72.25 215 GLN A CA 1
ATOM 1590 C C . GLN A 1 215 ? 30.581 10.123 -48.289 1.00 72.25 215 GLN A C 1
ATOM 1592 O O . GLN A 1 215 ? 29.425 10.499 -48.520 1.00 72.25 215 GLN A O 1
ATOM 1597 N N . ASP A 1 216 ? 30.933 8.839 -48.242 1.00 77.12 216 ASP A N 1
ATOM 1598 C CA . ASP A 1 216 ? 29.940 7.786 -48.382 1.00 77.12 216 ASP A CA 1
ATOM 1599 C C . ASP A 1 216 ? 28.859 7.966 -47.313 1.00 77.12 216 ASP A C 1
ATOM 1601 O O . ASP A 1 216 ? 29.123 8.097 -46.109 1.00 77.12 216 ASP A O 1
ATOM 1605 N N . ALA A 1 217 ? 27.612 8.049 -47.788 1.00 69.81 217 ALA A N 1
ATOM 1606 C CA . ALA A 1 217 ? 26.461 8.352 -46.946 1.00 69.81 217 ALA A CA 1
ATOM 1607 C C . ALA A 1 217 ? 26.305 7.311 -45.834 1.00 69.81 217 ALA A C 1
ATOM 1609 O O . ALA A 1 217 ? 25.805 7.635 -44.758 1.00 69.81 217 ALA A O 1
ATOM 1610 N N . VAL A 1 218 ? 26.769 6.085 -46.084 1.00 62.31 218 VAL A N 1
ATOM 1611 C CA . VAL A 1 218 ? 26.655 4.983 -45.140 1.00 62.31 218 VAL A CA 1
ATOM 1612 C C . VAL A 1 218 ? 27.725 5.036 -44.056 1.00 62.31 218 VAL A C 1
ATOM 1614 O O . VAL A 1 218 ? 27.368 5.034 -42.883 1.00 62.31 218 VAL A O 1
ATOM 1617 N N . GLU A 1 219 ? 28.998 5.262 -44.400 1.00 67.06 219 GLU A N 1
ATOM 1618 C CA . GLU A 1 219 ? 30.060 5.481 -43.400 1.00 67.06 219 GLU A CA 1
ATOM 1619 C C . GLU A 1 219 ? 29.733 6.663 -42.473 1.00 67.06 219 GLU A C 1
ATOM 1621 O O . GLU A 1 219 ? 29.899 6.597 -41.251 1.00 67.06 219 GLU A O 1
ATOM 1626 N N . THR A 1 220 ? 29.197 7.741 -43.051 1.00 73.75 220 THR A N 1
ATOM 1627 C CA . THR A 1 220 ? 28.793 8.937 -42.305 1.00 73.75 220 THR A CA 1
ATOM 1628 C C . THR A 1 220 ? 27.612 8.646 -41.367 1.00 73.75 220 THR A C 1
ATOM 1630 O O . THR A 1 220 ? 27.571 9.142 -40.237 1.00 73.75 220 THR A O 1
ATOM 1633 N N . PHE A 1 221 ? 26.651 7.831 -41.810 1.00 68.50 221 PHE A N 1
ATOM 1634 C CA . PHE A 1 221 ? 25.497 7.418 -41.009 1.00 68.50 221 PHE A CA 1
ATOM 1635 C C . PHE A 1 221 ? 25.904 6.503 -39.849 1.00 68.50 221 PHE A C 1
ATOM 1637 O O . PHE A 1 221 ? 25.513 6.746 -38.704 1.00 68.50 221 PHE A O 1
ATOM 1644 N N . THR A 1 222 ? 26.747 5.504 -40.120 1.00 66.44 222 THR A N 1
ATOM 1645 C CA . THR A 1 222 ? 27.271 4.570 -39.117 1.00 66.44 222 THR A CA 1
ATOM 1646 C C . THR A 1 222 ? 28.067 5.315 -38.041 1.00 66.44 222 THR A C 1
ATOM 1648 O O . THR A 1 222 ? 27.855 5.088 -36.847 1.00 66.44 222 THR A O 1
ATOM 1651 N N . ALA A 1 223 ? 28.897 6.292 -38.424 1.00 70.50 223 ALA A N 1
ATOM 1652 C CA . ALA A 1 223 ? 29.622 7.140 -37.475 1.00 70.50 223 ALA A CA 1
ATOM 1653 C C . ALA A 1 223 ? 28.689 8.001 -36.598 1.00 70.50 223 ALA A C 1
ATOM 1655 O O . ALA A 1 223 ? 28.917 8.139 -35.393 1.00 70.50 223 ALA A O 1
ATOM 1656 N N . ALA A 1 224 ? 27.619 8.561 -37.174 1.00 71.81 224 ALA A N 1
ATOM 1657 C CA . ALA A 1 224 ? 26.645 9.367 -36.439 1.00 71.81 224 ALA A CA 1
ATOM 1658 C C . ALA A 1 224 ? 25.851 8.535 -35.415 1.00 71.81 224 ALA A C 1
ATOM 1660 O O . ALA A 1 224 ? 25.637 8.988 -34.288 1.00 71.81 224 ALA A O 1
ATOM 1661 N N . ILE A 1 225 ? 25.467 7.303 -35.766 1.00 68.38 225 ILE A N 1
ATOM 1662 C CA . ILE A 1 225 ? 24.798 6.371 -34.844 1.00 68.38 225 ILE A CA 1
ATOM 1663 C C . ILE A 1 225 ? 25.747 5.919 -33.737 1.00 68.38 225 ILE A C 1
ATOM 1665 O O . ILE A 1 225 ? 25.351 5.926 -32.574 1.00 68.38 225 ILE A O 1
ATOM 1669 N N . ALA A 1 226 ? 26.993 5.566 -34.065 1.00 70.31 226 ALA A N 1
ATOM 1670 C CA . ALA A 1 226 ? 27.987 5.159 -33.073 1.00 70.31 226 ALA A CA 1
ATOM 1671 C C . ALA A 1 226 ? 28.228 6.260 -32.024 1.00 70.31 226 ALA A C 1
ATOM 1673 O O . ALA A 1 226 ? 28.282 5.978 -30.826 1.00 70.31 226 ALA A O 1
ATOM 1674 N N . LEU A 1 227 ? 28.286 7.524 -32.461 1.00 73.75 227 LEU A N 1
ATOM 1675 C CA . LEU A 1 227 ? 28.371 8.687 -31.577 1.00 73.75 227 LEU A CA 1
ATOM 1676 C C . LEU A 1 227 ? 27.106 8.838 -30.726 1.00 73.75 227 LEU A C 1
ATOM 1678 O O . LEU A 1 227 ? 27.201 9.022 -29.513 1.00 73.75 227 LEU A O 1
ATOM 1682 N N . ALA A 1 228 ? 25.927 8.740 -31.345 1.00 67.69 228 ALA A N 1
ATOM 1683 C CA . ALA A 1 228 ? 24.659 8.893 -30.647 1.00 67.69 228 ALA A CA 1
ATOM 1684 C C . ALA A 1 228 ? 24.470 7.827 -29.562 1.00 67.69 228 ALA A C 1
ATOM 1686 O O . ALA A 1 228 ? 24.130 8.189 -28.442 1.00 67.69 228 ALA A O 1
ATOM 1687 N N . VAL A 1 229 ? 24.739 6.552 -29.872 1.00 66.25 229 VAL A N 1
ATOM 1688 C CA . VAL A 1 229 ? 24.622 5.410 -28.950 1.00 66.25 229 VAL A CA 1
ATOM 1689 C C . VAL A 1 229 ? 25.679 5.467 -27.847 1.00 66.25 229 VAL A C 1
ATOM 1691 O O . VAL A 1 229 ? 25.352 5.254 -26.682 1.00 66.25 229 VAL A O 1
ATOM 1694 N N . GLY A 1 230 ? 26.928 5.808 -28.181 1.00 66.31 230 GLY A N 1
ATOM 1695 C CA . GLY A 1 230 ? 28.011 5.923 -27.198 1.00 66.31 230 GLY A CA 1
ATOM 1696 C C . GLY A 1 230 ? 27.835 7.079 -26.209 1.00 66.31 230 GLY A C 1
ATOM 1697 O O . GLY A 1 230 ? 28.355 7.023 -25.097 1.00 66.31 230 GLY A O 1
ATOM 1698 N N . ALA A 1 231 ? 27.091 8.119 -26.590 1.00 65.88 231 ALA A N 1
ATOM 1699 C CA . ALA A 1 231 ? 26.851 9.289 -25.753 1.00 65.88 231 ALA A CA 1
ATOM 1700 C C . ALA A 1 231 ? 25.608 9.168 -24.852 1.00 65.88 231 ALA A C 1
ATOM 1702 O O . ALA A 1 231 ? 25.404 10.027 -23.989 1.00 65.88 231 ALA A O 1
ATOM 1703 N N . ILE A 1 232 ? 24.770 8.133 -25.020 1.00 62.50 232 ILE A N 1
ATOM 1704 C CA . ILE A 1 232 ? 23.565 7.968 -24.197 1.00 62.50 232 ILE A CA 1
ATOM 1705 C C . ILE A 1 232 ? 23.999 7.711 -22.749 1.00 62.50 232 ILE A C 1
ATOM 1707 O O . ILE A 1 232 ? 24.693 6.727 -22.478 1.00 62.50 232 ILE A O 1
ATOM 1711 N N . PRO A 1 233 ? 23.551 8.522 -21.777 1.00 52.66 233 PRO A N 1
ATOM 1712 C CA . PRO A 1 233 ? 23.873 8.332 -20.371 1.00 52.66 233 PRO A CA 1
ATOM 1713 C C . PRO A 1 233 ? 23.020 7.211 -19.760 1.00 52.66 233 PRO A C 1
ATOM 1715 O O . PRO A 1 233 ? 22.402 7.387 -18.715 1.00 52.66 233 PRO A O 1
ATOM 1718 N N . GLU A 1 234 ? 22.974 6.028 -20.372 1.00 50.59 234 GLU A N 1
ATOM 1719 C CA . GLU A 1 234 ? 22.378 4.852 -19.721 1.00 50.59 234 GLU A CA 1
ATOM 1720 C C . GLU A 1 234 ? 23.179 4.479 -18.455 1.00 50.59 234 GLU A C 1
ATOM 1722 O O . GLU A 1 234 ? 22.626 3.990 -17.471 1.00 50.59 234 GLU A O 1
ATOM 1727 N N . ALA A 1 235 ? 24.466 4.850 -18.418 1.00 38.97 235 ALA A N 1
ATOM 1728 C CA . ALA A 1 235 ? 25.337 4.778 -17.244 1.00 38.97 235 ALA A CA 1
ATOM 1729 C C . ALA A 1 235 ? 25.005 5.803 -16.136 1.00 38.97 235 ALA A C 1
ATOM 1731 O O . ALA A 1 235 ? 25.513 5.681 -15.023 1.00 38.97 235 ALA A O 1
ATOM 1732 N N . CYS A 1 236 ? 24.152 6.800 -16.408 1.00 36.72 236 CYS A N 1
ATOM 1733 C CA . CYS A 1 236 ? 23.718 7.809 -15.434 1.00 36.72 236 CYS A CA 1
ATOM 1734 C C . CYS A 1 236 ? 22.355 7.462 -14.804 1.00 36.72 236 CYS A C 1
ATOM 1736 O O . CYS A 1 236 ? 21.669 8.324 -14.256 1.00 36.72 236 CYS A O 1
ATOM 1738 N N . ARG A 1 237 ? 21.930 6.193 -14.858 1.00 41.97 237 ARG A N 1
ATOM 1739 C CA . ARG A 1 237 ? 20.896 5.697 -13.945 1.00 41.97 237 ARG A CA 1
ATOM 1740 C C . ARG A 1 237 ? 21.565 5.512 -12.578 1.00 41.97 237 ARG A C 1
ATOM 1742 O O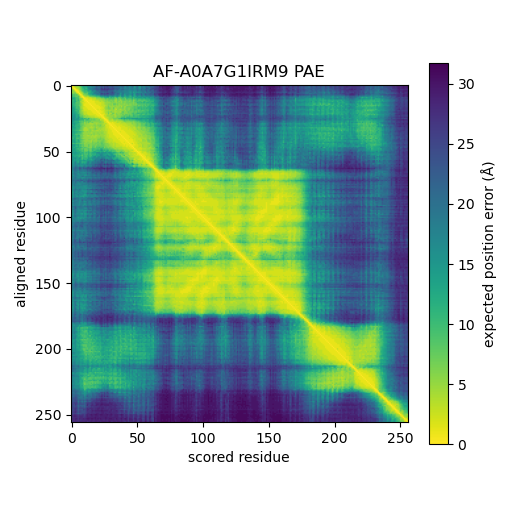 . ARG A 1 237 ? 22.491 4.704 -12.495 1.00 41.97 237 ARG A O 1
ATOM 1749 N N . PRO A 1 238 ? 21.167 6.249 -11.524 1.00 37.00 238 PRO A N 1
ATOM 1750 C CA . PRO A 1 238 ? 21.832 6.141 -10.232 1.00 37.00 238 PRO A CA 1
ATOM 1751 C C . PRO A 1 238 ? 21.796 4.675 -9.772 1.00 37.00 238 PRO A C 1
ATOM 1753 O O . PRO A 1 238 ? 20.712 4.081 -9.735 1.00 37.00 238 PRO A O 1
ATOM 1756 N N . PRO A 1 239 ? 22.952 4.053 -9.475 1.00 37.25 239 PRO A N 1
ATOM 1757 C CA . PRO A 1 239 ? 22.963 2.706 -8.939 1.00 37.25 239 PRO A CA 1
ATO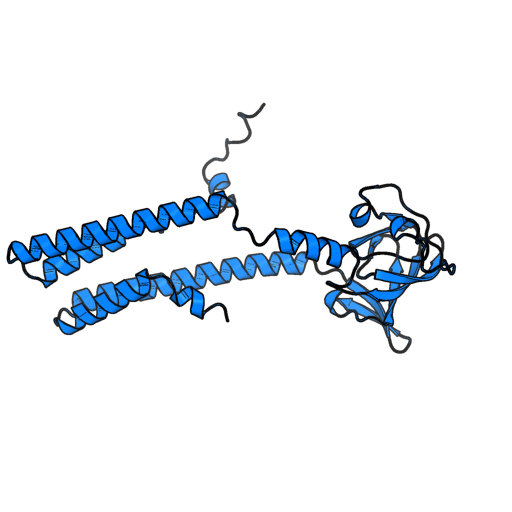M 1758 C C . PRO A 1 239 ? 22.255 2.700 -7.582 1.00 37.25 239 PRO A C 1
ATOM 1760 O O . PRO A 1 239 ? 22.303 3.685 -6.839 1.00 37.25 239 PRO A O 1
ATOM 1763 N N . SER A 1 240 ? 21.587 1.585 -7.273 1.00 38.47 240 SER A N 1
ATOM 1764 C CA . SER A 1 240 ? 20.887 1.391 -6.004 1.00 38.47 240 SER A CA 1
ATOM 1765 C C . SER A 1 240 ? 21.796 1.740 -4.813 1.00 38.47 240 SER A C 1
ATOM 1767 O O . SER A 1 240 ? 22.996 1.452 -4.869 1.00 38.47 240 SER A O 1
ATOM 1769 N N . PRO A 1 241 ? 21.256 2.306 -3.714 1.00 44.50 241 PRO A N 1
ATOM 1770 C CA . PRO A 1 241 ? 22.025 2.656 -2.512 1.00 44.50 241 PRO A CA 1
ATOM 1771 C C . PRO A 1 241 ? 22.940 1.526 -2.011 1.00 44.50 241 PRO A C 1
ATOM 1773 O O . PRO A 1 241 ? 24.062 1.769 -1.575 1.00 44.50 241 PRO A O 1
ATOM 1776 N N . SER A 1 242 ? 22.504 0.272 -2.170 1.00 52.66 242 SER A N 1
ATOM 1777 C CA . SER A 1 242 ? 23.266 -0.931 -1.816 1.00 52.66 242 SER A CA 1
ATOM 1778 C C . SER A 1 242 ? 24.612 -1.072 -2.539 1.00 52.66 242 SER A C 1
ATOM 1780 O O . SER A 1 242 ? 25.541 -1.648 -1.980 1.00 52.66 242 SER A O 1
ATOM 1782 N N . ARG A 1 243 ? 24.757 -0.527 -3.754 1.00 39.97 243 ARG A N 1
ATOM 1783 C CA . ARG A 1 243 ? 25.999 -0.610 -4.536 1.00 39.97 243 ARG A CA 1
ATOM 1784 C C . ARG A 1 243 ? 27.058 0.386 -4.051 1.00 39.97 243 ARG A C 1
ATOM 1786 O O . ARG A 1 243 ? 28.245 0.107 -4.176 1.00 39.97 243 ARG A O 1
ATOM 1793 N N . TRP A 1 244 ? 26.653 1.506 -3.450 1.00 43.00 244 TRP A N 1
ATOM 1794 C CA . TRP A 1 244 ? 27.579 2.478 -2.852 1.00 43.00 244 TRP A CA 1
ATOM 1795 C C . TRP A 1 244 ? 28.246 1.919 -1.595 1.00 43.00 244 TRP A C 1
ATOM 1797 O O . TRP A 1 244 ? 29.458 2.042 -1.432 1.00 43.00 244 TRP A O 1
ATOM 1807 N N . LEU A 1 245 ? 27.475 1.202 -0.772 1.00 48.22 245 LEU A N 1
ATOM 1808 C CA . LEU A 1 245 ? 27.963 0.560 0.452 1.00 48.22 245 LEU A CA 1
ATOM 1809 C C . LEU A 1 245 ? 28.995 -0.545 0.179 1.00 48.22 245 LEU A C 1
ATOM 1811 O O . LEU A 1 245 ? 29.903 -0.741 0.978 1.00 48.22 245 LEU A O 1
ATOM 1815 N N . SER A 1 246 ? 28.908 -1.233 -0.966 1.00 53.88 246 SER A N 1
ATOM 1816 C CA . SER A 1 246 ? 29.913 -2.234 -1.357 1.00 53.88 246 SER A CA 1
ATOM 1817 C C . SER A 1 246 ? 31.232 -1.645 -1.867 1.00 53.88 246 SER A C 1
ATOM 1819 O O . SER A 1 246 ? 32.236 -2.349 -1.882 1.00 53.88 246 SER A O 1
ATOM 1821 N N . VAL A 1 247 ? 31.235 -0.385 -2.317 1.00 47.97 247 VAL A N 1
ATOM 1822 C CA . VAL A 1 247 ? 32.416 0.253 -2.929 1.00 47.97 247 VAL A CA 1
ATOM 1823 C C . VAL A 1 247 ? 33.147 1.155 -1.930 1.00 47.97 247 VAL A C 1
ATOM 1825 O O . VAL A 1 247 ? 34.354 1.325 -2.049 1.00 47.97 247 VAL A O 1
ATOM 1828 N N . TRP A 1 248 ? 32.448 1.691 -0.924 1.00 44.81 248 TRP A N 1
ATOM 1829 C CA . TRP A 1 248 ? 33.026 2.547 0.117 1.00 44.81 248 TRP A CA 1
ATOM 1830 C C . TRP A 1 248 ? 32.609 2.072 1.519 1.00 44.81 248 TRP A C 1
ATOM 1832 O O . TRP A 1 248 ? 31.666 2.616 2.098 1.00 44.81 248 TRP A O 1
ATOM 1842 N N . PRO A 1 249 ? 33.313 1.080 2.097 1.00 53.66 249 PRO A N 1
ATOM 1843 C CA . PRO A 1 249 ? 33.020 0.559 3.437 1.00 53.66 249 PRO A CA 1
ATOM 1844 C C . PRO A 1 249 ? 33.240 1.583 4.567 1.00 53.66 249 PRO A C 1
ATOM 1846 O O . PRO A 1 249 ? 32.765 1.389 5.682 1.00 53.66 249 PRO A O 1
ATOM 1849 N N . GLU A 1 250 ? 33.963 2.672 4.291 1.00 51.78 250 GLU A N 1
ATOM 1850 C CA . GLU A 1 250 ? 34.500 3.594 5.303 1.00 51.78 250 GLU A CA 1
ATOM 1851 C C . GLU A 1 250 ? 33.626 4.833 5.581 1.00 51.78 250 GLU A C 1
ATOM 1853 O O . GLU A 1 250 ? 33.980 5.674 6.403 1.00 51.78 250 GLU A O 1
ATOM 1858 N N . TRP A 1 251 ? 32.455 4.960 4.947 1.00 45.97 251 TRP A N 1
ATOM 1859 C CA . TRP A 1 251 ? 31.633 6.176 5.041 1.00 45.97 251 TRP A CA 1
ATOM 1860 C C . TRP A 1 251 ? 30.943 6.494 6.401 1.00 45.97 251 TRP A C 1
ATOM 1862 O O . TRP A 1 251 ? 30.403 7.595 6.504 1.00 45.97 251 TRP A O 1
ATOM 1872 N N . PRO A 1 252 ? 30.941 5.678 7.487 1.00 48.34 252 PRO A N 1
ATOM 1873 C CA . PRO A 1 252 ? 30.330 6.121 8.745 1.00 48.34 252 PRO A CA 1
ATOM 1874 C C . PRO A 1 252 ? 31.270 6.822 9.748 1.00 48.34 252 PRO A C 1
ATOM 1876 O O . PRO A 1 252 ? 30.810 7.169 10.834 1.00 48.34 252 PRO A O 1
ATOM 1879 N N . SER A 1 253 ? 32.556 7.061 9.458 1.00 48.34 253 SER A N 1
ATOM 1880 C CA . SER A 1 253 ? 33.482 7.649 10.453 1.00 48.34 253 SER A CA 1
ATOM 1881 C C . SER A 1 253 ? 33.645 9.176 10.398 1.00 48.34 253 SER A C 1
ATOM 1883 O O . SER A 1 253 ? 34.203 9.738 11.335 1.00 48.34 253 SER A O 1
ATOM 1885 N N . ALA A 1 254 ? 33.125 9.865 9.375 1.00 44.34 254 ALA A N 1
ATOM 1886 C CA . ALA A 1 254 ? 33.317 11.315 9.196 1.00 44.34 254 ALA A CA 1
ATOM 1887 C C . ALA A 1 254 ? 32.135 12.199 9.660 1.00 44.34 254 ALA A C 1
ATOM 1889 O O . ALA A 1 254 ? 32.160 13.409 9.453 1.00 44.34 254 ALA A O 1
ATOM 1890 N N . ALA A 1 255 ? 31.101 11.616 10.276 1.00 44.16 255 ALA A N 1
ATOM 1891 C CA . ALA A 1 255 ? 29.932 12.341 10.790 1.00 44.16 255 ALA A CA 1
ATOM 1892 C C . ALA A 1 255 ? 29.764 12.176 12.314 1.00 44.16 255 ALA A C 1
ATOM 1894 O O . ALA A 1 255 ? 28.670 11.891 12.804 1.00 44.16 255 ALA A O 1
ATOM 1895 N N . ARG A 1 256 ? 30.864 12.330 13.056 1.00 40.41 256 ARG A N 1
ATOM 1896 C CA . ARG A 1 256 ? 30.857 12.638 14.489 1.00 40.41 256 ARG A CA 1
ATOM 1897 C C . ARG A 1 256 ? 31.735 13.845 14.759 1.00 40.41 256 ARG A C 1
ATOM 1899 O O . ARG A 1 256 ? 32.812 13.915 14.129 1.00 40.41 256 ARG A O 1
#

Solvent-accessible surface area (backbone atoms only — not comparable to full-atom values): 14248 Å² total; per-residue (Å²): 135,63,71,72,62,67,72,63,45,70,63,60,56,51,52,53,50,48,28,52,52,35,45,73,70,68,39,60,67,62,18,49,52,48,49,48,53,52,52,50,51,51,52,55,50,52,57,54,49,55,51,54,51,51,54,52,49,56,57,52,62,78,67,66,52,71,36,42,31,50,59,97,90,40,84,43,81,42,54,42,86,75,60,51,66,71,42,37,32,54,46,46,55,72,37,60,36,69,32,19,22,41,36,74,41,62,46,78,26,24,34,2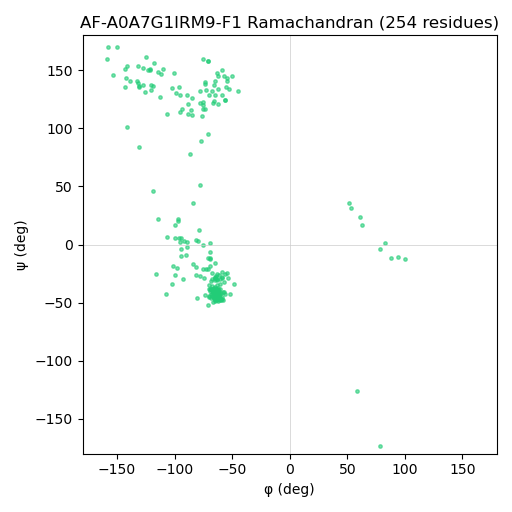8,43,32,80,80,74,68,45,77,67,65,43,73,44,43,51,62,91,72,69,89,86,58,53,81,92,72,42,39,29,49,47,49,40,72,20,36,26,72,34,40,34,36,31,21,33,26,70,25,44,67,64,69,15,75,58,26,40,51,49,47,63,51,47,73,68,59,82,60,73,52,74,65,58,54,50,50,51,50,52,52,51,53,51,52,51,51,42,52,50,50,28,50,50,54,31,52,52,32,51,75,67,70,44,60,66,60,64,32,46,54,52,25,49,53,51,42,63,72,65,53,65,74,82,68,56,80,74,60,74,73,59,54,54,75,75,48,83,70,73,81,74,82,83,120

Radius of gyration: 29.6 Å; Cα contacts (8 Å, |Δi|>4): 315; chains: 1; bounding box: 59×39×79 Å

Secondary structure (DSSP, 8-state):
--HHHHTT-HHHHHHHHHHHHHHHTT-HHHHHHHHHHHHHHHHHHHHHHHHHHHHHHHHHHTT--EEEEEETTEEEEEEGGG--TT-EEEE-TTPBP-SEEEEEEEEEEEEE-HHHHS--SPEE-------TT--GGG-TTEE-TT-EEEEEEEEEEEEE-GGGSHHHHHHHHHHTT-----HHHHHHHHHHHHHHHHHHHHHHHHHHHHHHTT--HHHHHHHHHHHHHHT-GGGGSPPPHHHHHHH-TTTTSS--

Foldseek 3Di:
DCVVVVVPPVVLVVLVVLLVVCVVVVVPPLSVVSVVVSVVCVVVVVVVVVVVVVVVVVVVVVPFFWWWWADPNDTDIDTLVPDDFFTKTKDAAFGADSAKWQFPWWDQWWKQPCLQPVDRDTDAADNDDDDPPDDPVRHSRIDFGRIGTHHTITITGHHGHALRTSSNVVCVVVVVVPPDDDPVVVVVVVVLVVQLVVLLVVLVVQLVVCVVVVHDNSVSNSVSVVSNVVSRPPVPPDPDPVVVCVVCVPPPPPPD

Organism: Mycobacterium kansasii (NCBI:txid1768)